Protein AF-0000000075215322 (afdb_homodimer)

Radius of gyration: 18.61 Å; Cα contacts (8 Å, |Δi|>4): 766; chains: 2; bounding box: 41×51×46 Å

Foldseek 3Di:
DFFDKDQWADPFRQVVQQAWAWKKKWFQQQPPRDIDIDIDTAKHDLDRQKIKGKDALPDSVQVRLVRPQWMWMWDQTPQFIKIFIFGKHFPANAFPPAPGGMTMMMGGTGMIGGPGDPPGTRPDDDDDDDPDDRVVVVVRRVRSNVSRNVD/DFFDKDQWADPFRQVVQQAWQWKKKWFQQQPPRDIDIDIDTAKHDLDRFKIKGKDALPDSVQVRLVRPQWMWMWDQTPQFIKIFIFGKHFPANAQPPAPGGMTMMMGGTGMIGGPGDPPGTRPDDDDDDDPDDRVVVVVRRVRSNVSRNVD

Solvent-accessible surface area (backbone atoms only — not comparable to full-atom values): 15427 Å² total; per-residue (Å²): 124,81,55,62,73,35,57,40,53,52,68,70,59,40,60,61,25,71,41,70,42,81,32,36,40,30,29,36,31,67,87,78,67,29,40,37,68,38,39,46,39,52,39,35,41,90,47,54,49,35,38,36,35,56,42,53,54,84,36,67,65,51,55,12,31,75,69,40,33,40,27,26,37,39,40,69,51,91,46,36,33,31,33,42,28,28,42,37,42,78,72,37,74,63,54,68,89,45,100,56,68,23,18,32,37,35,30,44,44,59,35,28,31,48,30,49,45,86,62,48,32,44,71,35,70,64,38,68,43,66,73,57,61,60,67,60,49,50,52,50,50,51,39,47,49,54,41,60,72,70,100,124,81,54,63,73,34,57,40,52,53,68,70,57,40,60,59,25,72,40,70,44,81,32,38,41,30,30,36,32,67,86,77,67,29,39,36,68,37,41,46,40,52,38,36,40,91,47,53,49,34,39,36,35,56,43,53,54,83,36,65,64,51,56,12,32,74,69,38,32,39,28,26,36,39,40,69,50,92,47,36,34,30,32,44,28,30,41,36,42,78,73,36,75,62,52,66,89,41,102,54,67,24,17,31,36,36,30,45,44,59,34,28,31,46,31,50,46,87,65,49,34,44,72,35,69,65,40,67,42,66,73,58,62,60,68,60,50,51,50,49,51,51,40,47,51,54,41,58,73,72,100

Secondary structure (DSSP, 8-state):
----EESS--HHHHHHTTS---EEEEEE-TTT-SEEEEEE--EEEEETTEEEEEEETTSHHHHHHHH--EEEEEEEETTEEEEEEEEEEEEESS-SSSSS-EEEEEEEEEEEEE-PPTTEEEEE--EEEESS-HHHHHHHHHHHHHHHHH-/----EESS--HHHHHHTTS---EEEEEE-TTT-SEEEEEE--EEEEETTEEEEEEETTSHHHHHHHH--EEEEEEEETTEEEEEEEEEEEEESS-SSSSS-EEEEEEEEEEEEE-PPTTEEEEE--EEEESS-HHHHHHHHHHHHHHHHH-

Nearest PDB structures (foldseek):
  2q9k-assembly1_A-2  TM=9.414E-01  e=1.235E-14  Exiguobacterium sibiricum 255-15
  7kpz-assembly1_A  TM=8.056E-01  e=1.242E-05  Streptococcus sp.
  5jab-assembly2_D  TM=7.818E-01  e=2.733E-05  Mycobacterium tuberculosis H37Rv
  5jab-assembly1_B  TM=7.156E-01  e=3.236E-05  Mycobacterium tuberculosis H37Rv
  2fhq-assembly1_B  TM=7.356E-01  e=6.730E-05  Bacteroides thetaiotaomicron VPI-5482

InterPro domains:
  IPR011576 Pyridoxamine 5'-phosphate oxidase, N-terminal [PF01243] (15-113)
  IPR012349 FMN-binding split barrel [G3DSA:2.30.110.10] (1-150)

Structure (mmCIF, N/CA/C/O backbone):
data_AF-0000000075215322-model_v1
#
loop_
_entity.id
_entity.type
_entity.pdbx_description
1 polymer "Pyridoxamine 5'-phosphate oxidase"
#
loop_
_atom_site.group_PDB
_atom_site.id
_atom_site.type_symbol
_atom_site.label_atom_id
_atom_site.label_alt_id
_atom_site.label_comp_id
_atom_site.label_asym_id
_atom_site.label_entity_id
_atom_site.label_seq_id
_atom_site.pdbx_PDB_ins_code
_atom_site.Cartn_x
_atom_site.Cartn_y
_atom_site.Cartn_z
_atom_site.occupancy
_atom_site.B_iso_or_equiv
_atom_site.auth_seq_id
_atom_site.auth_comp_id
_atom_site.auth_asym_id
_atom_site.auth_atom_id
_atom_site.pdbx_PDB_model_num
ATOM 1 N N . MET A 1 1 ? -19.812 7.16 5.891 1 42.06 1 MET A N 1
ATOM 2 C CA . MET A 1 1 ? -20.219 5.766 5.766 1 42.06 1 MET A CA 1
ATOM 3 C C . MET A 1 1 ? -19.016 4.855 5.586 1 42.06 1 MET A C 1
ATOM 5 O O . MET A 1 1 ? -18.016 5.262 4.996 1 42.06 1 MET A O 1
ATOM 9 N N . PRO A 1 2 ? -19 3.855 6.422 1 50.84 2 PRO A N 1
ATOM 10 C CA . PRO A 1 2 ? -17.812 3.008 6.223 1 50.84 2 PRO A CA 1
ATOM 11 C C . PRO A 1 2 ? -17.672 2.541 4.777 1 50.84 2 PRO A C 1
ATOM 13 O O . PRO A 1 2 ? -18.672 2.354 4.078 1 50.84 2 PRO A O 1
ATOM 16 N N . ASN A 1 3 ? -16.531 2.76 4.164 1 69.25 3 ASN A N 1
ATOM 17 C CA . ASN A 1 3 ? -16.281 2.295 2.803 1 69.25 3 ASN A CA 1
ATOM 18 C C . ASN A 1 3 ? -16.797 0.873 2.598 1 69.25 3 ASN A C 1
ATOM 20 O O . ASN A 1 3 ? -16.938 0.112 3.557 1 69.25 3 ASN A O 1
ATOM 24 N N . ALA A 1 4 ? -17.422 0.56 1.497 1 75.81 4 ALA A N 1
ATOM 25 C CA . ALA A 1 4 ? -17.984 -0.736 1.123 1 75.81 4 ALA A CA 1
ATOM 26 C C . ALA A 1 4 ? -17.062 -1.876 1.561 1 75.81 4 ALA A C 1
ATOM 28 O O . ALA A 1 4 ? -15.844 -1.773 1.448 1 75.81 4 ALA A O 1
ATOM 29 N N . VAL A 1 5 ? -17.609 -2.834 2.314 1 91.25 5 VAL A N 1
ATOM 30 C CA . VAL A 1 5 ? -16.906 -4.035 2.758 1 91.25 5 VAL A CA 1
ATOM 31 C C . VAL A 1 5 ? -17.562 -5.27 2.141 1 91.25 5 VAL A C 1
ATOM 33 O O . VAL A 1 5 ? -18.781 -5.402 2.154 1 91.25 5 VAL A O 1
ATOM 36 N N . GLU A 1 6 ? -16.75 -6.09 1.429 1 95.25 6 GLU A N 1
ATOM 37 C CA . GLU A 1 6 ? -17.219 -7.332 0.812 1 95.25 6 GLU A CA 1
ATOM 38 C C . GLU A 1 6 ? -16.375 -8.523 1.277 1 95.25 6 GLU A C 1
ATOM 40 O O . GLU A 1 6 ? -15.172 -8.391 1.515 1 95.25 6 GLU A O 1
ATOM 45 N N . PRO A 1 7 ? -16.984 -9.648 1.378 1 97 7 PRO A N 1
ATOM 46 C CA . PRO A 1 7 ? -16.234 -10.828 1.817 1 97 7 PRO A CA 1
ATOM 47 C C . PRO A 1 7 ? -15.359 -11.422 0.714 1 97 7 PRO A C 1
ATOM 49 O O . PRO A 1 7 ? -14.477 -12.234 0.99 1 97 7 PRO A O 1
ATOM 52 N N . THR A 1 8 ? -15.664 -11.086 -0.506 1 98.25 8 THR A N 1
ATOM 53 C CA . THR A 1 8 ? -14.906 -11.578 -1.655 1 98.25 8 THR A CA 1
ATOM 54 C C . THR A 1 8 ? -14.742 -10.477 -2.701 1 98.25 8 THR A C 1
ATOM 56 O O . THR A 1 8 ? -15.297 -9.391 -2.557 1 98.25 8 THR A O 1
ATOM 59 N N . LEU A 1 9 ? -13.969 -10.789 -3.723 1 98.75 9 LEU A N 1
ATOM 60 C CA . LEU A 1 9 ? -13.742 -9.82 -4.793 1 98.75 9 LEU A CA 1
ATOM 61 C C . LEU A 1 9 ? -15.039 -9.5 -5.52 1 98.75 9 LEU A C 1
ATOM 63 O O . LEU A 1 9 ? -15.766 -10.406 -5.934 1 98.75 9 LEU A O 1
ATOM 67 N N . ILE A 1 10 ? -15.336 -8.219 -5.637 1 98.06 10 ILE A N 1
ATOM 68 C CA . ILE A 1 10 ? -16.375 -7.832 -6.578 1 98.06 10 ILE A CA 1
ATOM 69 C C . ILE A 1 10 ? -15.883 -8.008 -8.008 1 98.06 10 ILE A C 1
ATOM 71 O O . ILE A 1 10 ? -14.672 -8.125 -8.242 1 98.06 10 ILE A O 1
ATOM 75 N N . GLU A 1 11 ? -16.734 -7.973 -8.953 1 98.38 11 GLU A N 1
ATOM 76 C CA . GLU A 1 11 ? -16.438 -8.367 -10.328 1 98.38 11 GLU A CA 1
ATOM 77 C C . GLU A 1 11 ? -15.336 -7.488 -10.922 1 98.38 11 GLU A C 1
ATOM 79 O O . GLU A 1 11 ? -14.398 -7.996 -11.539 1 98.38 11 GLU A O 1
ATOM 84 N N . PRO A 1 12 ? -15.359 -6.137 -10.75 1 98.5 12 PRO A N 1
ATOM 85 C CA . PRO A 1 12 ? -14.305 -5.309 -11.344 1 98.5 12 PRO A CA 1
ATOM 86 C C . PRO A 1 12 ? -12.922 -5.648 -10.805 1 98.5 12 PRO A C 1
ATOM 88 O O . PRO A 1 12 ? -11.938 -5.598 -11.547 1 98.5 12 PRO A O 1
ATOM 91 N N . LEU A 1 13 ? -12.844 -5.988 -9.531 1 98.81 13 LEU A N 1
ATOM 92 C CA . LEU A 1 13 ? -11.562 -6.359 -8.945 1 98.81 13 LEU A CA 1
ATOM 93 C C . LEU A 1 13 ? -11.102 -7.727 -9.453 1 98.81 13 LEU A C 1
ATOM 95 O O . LEU A 1 13 ? -9.914 -7.934 -9.711 1 98.81 13 LEU A O 1
ATOM 99 N N . PHE A 1 14 ? -12.086 -8.641 -9.547 1 98.81 14 PHE A N 1
ATOM 100 C CA . PHE A 1 14 ? -11.773 -9.953 -10.094 1 98.81 14 PHE A CA 1
ATOM 101 C C . PHE A 1 14 ? -11.195 -9.836 -11.5 1 98.81 14 PHE A C 1
ATOM 103 O O . PHE A 1 14 ? -10.164 -10.438 -11.805 1 98.81 14 PHE A O 1
ATOM 110 N N . GLN A 1 15 ? -11.797 -9.039 -12.297 1 98.69 15 GLN A N 1
ATOM 111 C CA . GLN A 1 15 ? -11.344 -8.852 -13.672 1 98.69 15 GLN A CA 1
ATOM 112 C C . GLN A 1 15 ? -9.969 -8.18 -13.719 1 98.69 15 GLN A C 1
ATOM 114 O O . GLN A 1 15 ? -9.133 -8.516 -14.555 1 98.69 15 GLN A O 1
ATOM 119 N N . ALA A 1 16 ? -9.719 -7.207 -12.812 1 98.56 16 ALA A N 1
ATOM 120 C CA . ALA A 1 16 ? -8.445 -6.496 -12.758 1 98.56 16 ALA A CA 1
ATOM 121 C C . ALA A 1 16 ? -7.301 -7.453 -12.445 1 98.56 16 ALA A C 1
ATOM 123 O O . ALA A 1 16 ? -6.164 -7.234 -12.875 1 98.56 16 ALA A O 1
ATOM 124 N N . LEU A 1 17 ? -7.59 -8.539 -11.727 1 98.69 17 LEU A N 1
ATOM 125 C CA . LEU A 1 17 ? -6.562 -9.461 -11.25 1 98.69 17 LEU A CA 1
ATOM 126 C C . LEU A 1 17 ? -6.406 -10.641 -12.211 1 98.69 17 LEU A C 1
ATOM 128 O O . LEU A 1 17 ? -5.762 -11.641 -11.875 1 98.69 17 LEU A O 1
ATOM 132 N N . GLN A 1 18 ? -7.02 -10.531 -13.438 1 98.31 18 GLN A N 1
ATOM 133 C CA . GLN A 1 18 ? -6.871 -11.594 -14.43 1 98.31 18 GLN A CA 1
ATOM 134 C C . GLN A 1 18 ? -5.637 -11.367 -15.297 1 98.31 18 GLN A C 1
ATOM 136 O O . GLN A 1 18 ? -5.348 -12.164 -16.188 1 98.31 18 GLN A O 1
ATOM 141 N N . LYS A 1 19 ? -4.852 -10.328 -15.07 1 95.94 19 LYS A N 1
ATOM 142 C CA . LYS A 1 19 ? -3.578 -9.992 -15.703 1 95.94 19 LYS A CA 1
ATOM 143 C C . LYS A 1 19 ? -2.576 -9.469 -14.68 1 95.94 19 LYS A C 1
ATOM 145 O O . LYS A 1 19 ? -2.955 -9.102 -13.562 1 95.94 19 LYS A O 1
ATOM 150 N N . GLU A 1 20 ? -1.313 -9.578 -15.055 1 95.69 20 GLU A N 1
ATOM 151 C CA . GLU A 1 20 ? -0.329 -8.977 -14.164 1 95.69 20 GLU A CA 1
ATOM 152 C C . GLU A 1 20 ? -0.657 -7.508 -13.891 1 95.69 20 GLU A C 1
ATOM 154 O O . GLU A 1 20 ? -1.197 -6.816 -14.758 1 95.69 20 GLU A O 1
ATOM 159 N N . ARG A 1 21 ? -0.352 -7.098 -12.688 1 96.06 21 ARG A N 1
ATOM 160 C CA . ARG A 1 21 ? -0.668 -5.723 -12.32 1 96.06 21 ARG A CA 1
ATOM 161 C C . ARG A 1 21 ? 0.135 -5.277 -11.102 1 96.06 21 ARG A C 1
ATOM 163 O O . ARG A 1 21 ? 0.519 -6.105 -10.273 1 96.06 21 ARG A O 1
ATOM 170 N N . TYR A 1 22 ? 0.342 -3.98 -11.062 1 98.56 22 TYR A N 1
ATOM 171 C CA . TYR A 1 22 ? 0.999 -3.369 -9.914 1 98.56 22 TYR A CA 1
ATOM 172 C C . TYR A 1 22 ? 0.114 -3.447 -8.68 1 98.56 22 TYR A C 1
ATOM 174 O O . TYR A 1 22 ? -1.008 -2.934 -8.672 1 98.56 22 TYR A O 1
ATOM 182 N N . VAL A 1 23 ? 0.56 -4.125 -7.574 1 98.88 23 VAL A N 1
ATOM 183 C CA . VAL A 1 23 ? -0.121 -4.148 -6.285 1 98.88 23 VAL A CA 1
ATOM 184 C C . VAL A 1 23 ? 0.899 -3.99 -5.16 1 98.88 23 VAL A C 1
ATOM 186 O O . VAL A 1 23 ? 2.102 -4.156 -5.375 1 98.88 23 VAL A O 1
ATOM 189 N N . ILE A 1 24 ? 0.442 -3.596 -3.992 1 98.94 24 ILE A N 1
ATOM 190 C CA . ILE A 1 24 ? 1.263 -3.547 -2.787 1 98.94 24 ILE A CA 1
ATOM 191 C C . ILE A 1 24 ? 0.847 -4.668 -1.835 1 98.94 24 ILE A C 1
ATOM 193 O O . ILE A 1 24 ? -0.339 -4.828 -1.536 1 98.94 24 ILE A O 1
ATOM 197 N N . VAL A 1 25 ? 1.774 -5.434 -1.4 1 98.88 25 VAL A N 1
ATOM 198 C CA . VAL A 1 25 ? 1.545 -6.473 -0.401 1 98.88 25 VAL A CA 1
ATOM 199 C C . VAL A 1 25 ? 2.037 -5.992 0.963 1 98.88 25 VAL A C 1
ATOM 201 O O . VAL A 1 25 ? 3.166 -5.512 1.09 1 98.88 25 VAL A O 1
ATOM 204 N N . CYS A 1 26 ? 1.189 -6.105 1.939 1 98.88 26 CYS A N 1
ATOM 205 C CA . CYS A 1 26 ? 1.507 -5.73 3.312 1 98.88 26 CYS A CA 1
ATOM 206 C C . CYS A 1 26 ? 1.488 -6.949 4.23 1 98.88 26 CYS A C 1
ATOM 208 O O . CYS A 1 26 ? 0.477 -7.645 4.32 1 98.88 26 CYS A O 1
ATOM 210 N N . THR A 1 27 ? 2.557 -7.246 4.926 1 98.88 27 THR A N 1
ATOM 211 C CA . THR A 1 27 ? 2.701 -8.344 5.875 1 98.88 27 THR A CA 1
ATOM 212 C C . THR A 1 27 ? 3.201 -7.832 7.223 1 98.88 27 THR A C 1
ATOM 214 O O . THR A 1 27 ? 3.41 -6.629 7.395 1 98.88 27 THR A O 1
ATOM 217 N N . ILE A 1 28 ? 3.262 -8.742 8.18 1 98.75 28 ILE A N 1
ATOM 218 C CA . ILE A 1 28 ? 3.92 -8.477 9.453 1 98.75 28 ILE A CA 1
ATOM 219 C C . ILE A 1 28 ? 5.355 -9 9.406 1 98.75 28 ILE A C 1
ATOM 221 O O . ILE A 1 28 ? 5.578 -10.195 9.195 1 98.75 28 ILE A O 1
ATOM 225 N N . ASP A 1 29 ? 6.277 -8.094 9.578 1 98.62 29 ASP A N 1
ATOM 226 C CA . ASP A 1 29 ? 7.68 -8.492 9.531 1 98.62 29 ASP A CA 1
ATOM 227 C C . ASP A 1 29 ? 7.992 -9.531 10.602 1 98.62 29 ASP A C 1
ATOM 229 O O . ASP A 1 29 ? 7.711 -9.32 11.781 1 98.62 29 ASP A O 1
ATOM 233 N N . HIS A 1 30 ? 8.625 -10.562 10.273 1 98.38 30 HIS A N 1
ATOM 234 C CA . HIS A 1 30 ? 8.805 -11.695 11.172 1 98.38 30 HIS A CA 1
ATOM 235 C C . HIS A 1 30 ? 9.836 -11.383 12.25 1 98.38 30 HIS A C 1
ATOM 237 O O . HIS A 1 30 ? 9.82 -11.992 13.328 1 98.38 30 HIS A O 1
ATOM 243 N N . GLU A 1 31 ? 10.711 -10.445 12 1 98 31 GLU A N 1
ATOM 244 C CA . GLU A 1 31 ? 11.742 -10.109 12.977 1 98 31 GLU A CA 1
ATOM 245 C C . GLU A 1 31 ? 11.273 -8.992 13.906 1 98 31 GLU A C 1
ATOM 247 O O . GLU A 1 31 ? 11.492 -9.055 15.117 1 98 31 GLU A O 1
ATOM 252 N N . THR A 1 32 ? 10.594 -7.977 13.328 1 97.31 32 THR A N 1
ATOM 253 C CA . THR A 1 32 ? 10.352 -6.754 14.086 1 97.31 32 THR A CA 1
ATOM 254 C C . THR A 1 32 ? 8.898 -6.668 14.531 1 97.31 32 THR A C 1
ATOM 256 O O . THR A 1 32 ? 8.562 -5.906 15.438 1 97.31 32 THR A O 1
ATOM 259 N N . GLY A 1 33 ? 8.023 -7.383 13.852 1 97.81 33 GLY A N 1
ATOM 260 C CA . GLY A 1 33 ? 6.602 -7.258 14.133 1 97.81 33 GLY A CA 1
ATOM 261 C C . GLY A 1 33 ? 5.984 -6.016 13.516 1 97.81 33 GLY A C 1
ATOM 262 O O . GLY A 1 33 ? 4.801 -5.734 13.734 1 97.81 33 GLY A O 1
ATOM 263 N N . ALA A 1 34 ? 6.777 -5.285 12.766 1 98.38 34 ALA A N 1
ATOM 264 C CA . ALA A 1 34 ? 6.316 -4.055 12.125 1 98.38 34 ALA A CA 1
ATOM 265 C C . ALA A 1 34 ? 5.66 -4.352 10.773 1 98.38 34 ALA A C 1
ATOM 267 O O . ALA A 1 34 ? 5.836 -5.438 10.219 1 98.38 34 ALA A O 1
ATOM 268 N N . PRO A 1 35 ? 4.828 -3.408 10.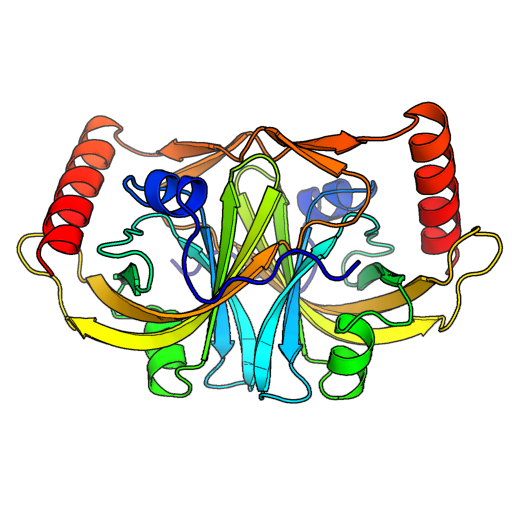289 1 98.75 35 PRO A N 1
ATOM 269 C CA . PRO A 1 35 ? 4.309 -3.592 8.938 1 98.75 35 PRO A CA 1
ATOM 270 C C . PRO A 1 35 ? 5.418 -3.635 7.883 1 98.75 35 PRO A C 1
ATOM 272 O O . PRO A 1 35 ? 6.383 -2.871 7.965 1 98.75 35 PRO A O 1
ATOM 275 N N . ASN A 1 36 ? 5.336 -4.535 6.938 1 98.69 36 ASN A N 1
ATOM 276 C CA . ASN A 1 36 ? 6.223 -4.664 5.789 1 98.69 36 ASN A CA 1
ATOM 277 C C . ASN A 1 36 ? 5.461 -4.543 4.473 1 98.69 36 ASN A C 1
ATOM 279 O O . ASN A 1 36 ? 4.438 -5.203 4.281 1 98.69 36 ASN A O 1
ATOM 283 N N . ALA A 1 37 ? 5.875 -3.629 3.611 1 98.69 37 ALA A N 1
ATOM 284 C CA . ALA A 1 37 ? 5.195 -3.41 2.338 1 98.69 37 ALA A CA 1
ATOM 285 C C . ALA A 1 37 ? 6.141 -3.646 1.163 1 98.69 37 ALA A C 1
ATOM 287 O O . ALA A 1 37 ? 7.316 -3.279 1.221 1 98.69 37 ALA A O 1
ATOM 288 N N . SER A 1 38 ? 5.664 -4.23 0.11 1 98.44 38 SER A N 1
ATOM 289 C CA . SER A 1 38 ? 6.418 -4.492 -1.111 1 98.44 38 SER A CA 1
ATOM 290 C C . SER A 1 38 ? 5.523 -4.398 -2.344 1 98.44 38 SER A C 1
ATOM 292 O O . SER A 1 38 ? 4.371 -4.836 -2.316 1 98.44 38 SER A O 1
ATOM 294 N N . ALA A 1 39 ? 6.07 -3.846 -3.369 1 98.75 39 ALA A N 1
ATOM 295 C CA . ALA A 1 39 ? 5.359 -3.846 -4.645 1 98.75 39 ALA A CA 1
ATOM 296 C C . ALA A 1 39 ? 5.633 -5.125 -5.426 1 98.75 39 ALA A C 1
ATOM 298 O O . ALA A 1 39 ? 6.777 -5.59 -5.492 1 98.75 39 ALA A 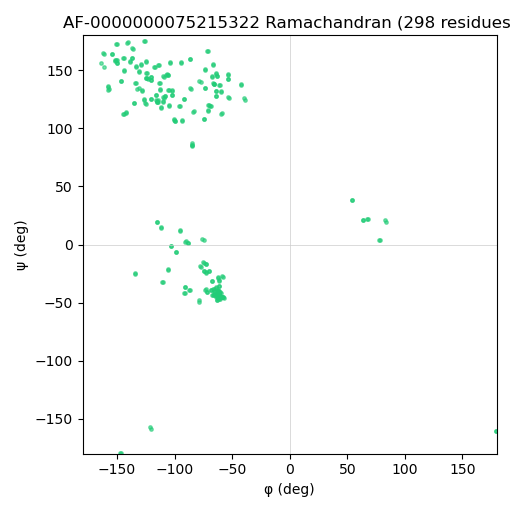O 1
ATOM 299 N N . ILE A 1 40 ? 4.582 -5.73 -5.98 1 98.69 40 ILE A N 1
ATOM 300 C CA . ILE A 1 40 ? 4.723 -6.91 -6.828 1 98.69 40 ILE A CA 1
ATOM 301 C C . ILE A 1 40 ? 3.816 -6.777 -8.047 1 98.69 40 ILE A C 1
ATOM 303 O O . ILE A 1 40 ? 2.947 -5.906 -8.094 1 98.69 40 ILE A O 1
ATOM 307 N N . SER A 1 41 ? 4.023 -7.684 -9.031 1 98.38 41 SER A N 1
ATOM 308 C CA . SER A 1 41 ? 3.246 -7.527 -10.258 1 98.38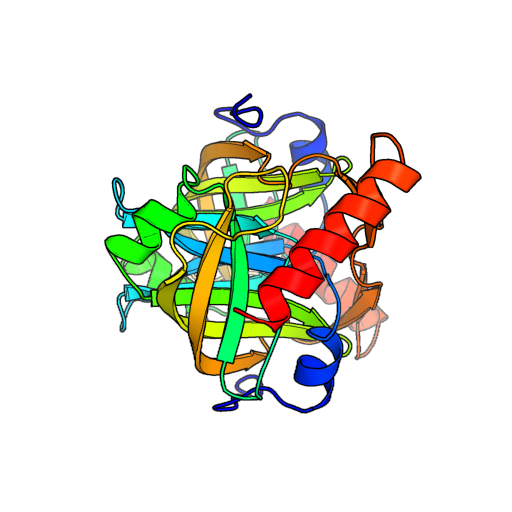 41 SER A CA 1
ATOM 309 C C . SER A 1 41 ? 2.668 -8.859 -10.719 1 98.38 41 SER A C 1
ATOM 311 O O . SER A 1 41 ? 1.761 -8.891 -11.555 1 98.38 41 SER A O 1
ATOM 313 N N . TRP A 1 42 ? 3.33 -10.016 -10.312 1 98.62 42 TRP A N 1
ATOM 314 C CA . TRP A 1 42 ? 2.818 -11.32 -10.727 1 98.62 42 TRP A CA 1
ATOM 315 C C . TRP A 1 42 ? 1.726 -11.797 -9.773 1 98.62 42 TRP A C 1
ATOM 317 O O . TRP A 1 42 ? 1.988 -12.586 -8.867 1 98.62 42 TRP A O 1
ATOM 327 N N . VAL A 1 43 ? 0.514 -11.359 -10.039 1 98.81 43 VAL A N 1
ATOM 328 C CA . VAL A 1 43 ? -0.657 -11.633 -9.211 1 98.81 43 VAL A CA 1
ATOM 329 C C . VAL A 1 43 ? -1.806 -12.125 -10.086 1 98.81 43 VAL A C 1
ATOM 331 O O . VAL A 1 43 ? -1.886 -11.781 -11.266 1 98.81 43 VAL A O 1
ATOM 334 N N . TYR A 1 44 ? -2.639 -12.984 -9.477 1 98.62 44 TYR A N 1
ATOM 335 C CA . TYR A 1 44 ? -3.725 -13.633 -10.211 1 98.62 44 TYR A CA 1
ATOM 336 C C . TYR A 1 44 ? -4.82 -14.094 -9.258 1 98.62 44 TYR A C 1
ATOM 338 O O . TYR A 1 44 ? -4.535 -14.633 -8.18 1 98.62 44 TYR A O 1
ATOM 346 N N . ALA A 1 45 ? -6.098 -13.781 -9.633 1 98.81 45 ALA A N 1
ATOM 347 C CA . ALA A 1 45 ? -7.211 -14.328 -8.867 1 98.81 45 ALA A CA 1
ATOM 348 C C . ALA A 1 45 ? -7.828 -15.531 -9.578 1 98.81 45 ALA A C 1
ATOM 350 O O . ALA A 1 45 ? -8.539 -15.375 -10.578 1 98.81 45 ALA A O 1
ATOM 351 N N . PRO A 1 46 ? -7.605 -16.75 -9.055 1 98.62 46 PRO A N 1
ATOM 352 C CA . PRO A 1 46 ? -8.219 -17.922 -9.664 1 98.62 46 PRO A CA 1
ATOM 353 C C . PRO A 1 46 ? -9.719 -18.016 -9.398 1 98.62 46 PRO A C 1
ATOM 355 O O . PRO A 1 46 ? -10.43 -18.734 -10.109 1 98.62 46 PRO A O 1
ATOM 358 N N . ALA A 1 47 ? -10.195 -17.422 -8.352 1 98.56 47 ALA A N 1
ATOM 359 C CA . ALA A 1 47 ? -11.578 -17.328 -7.906 1 98.56 47 ALA A CA 1
ATOM 360 C C . ALA A 1 47 ? -11.828 -16.031 -7.145 1 98.56 47 ALA A C 1
ATOM 362 O O . ALA A 1 47 ? -10.891 -15.266 -6.883 1 98.56 47 ALA A O 1
ATOM 363 N N . HIS A 1 48 ? -13.055 -15.75 -6.812 1 98.69 48 HIS A N 1
ATOM 364 C CA . HIS A 1 48 ? -13.398 -14.484 -6.176 1 98.69 48 HIS A CA 1
ATOM 365 C C . HIS A 1 48 ? -12.922 -14.445 -4.727 1 98.69 48 HIS A C 1
ATOM 367 O O . HIS A 1 48 ? -12.859 -13.375 -4.117 1 98.69 48 HIS A O 1
ATOM 373 N N . ASP A 1 49 ? -12.609 -15.625 -4.156 1 98.75 49 ASP A N 1
ATOM 3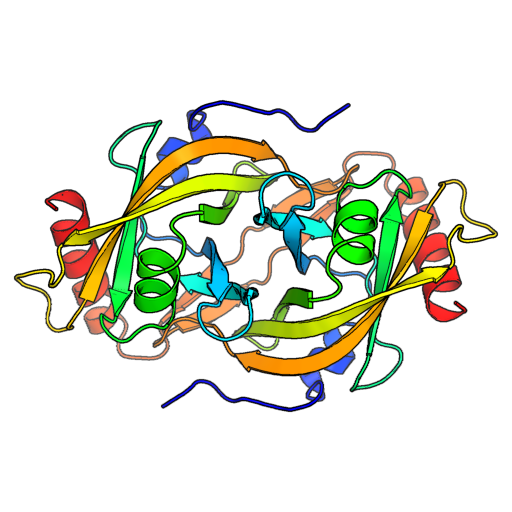74 C CA . ASP A 1 49 ? -12.281 -15.656 -2.734 1 98.75 49 ASP A CA 1
ATOM 375 C C . ASP A 1 49 ? -10.805 -15.992 -2.52 1 98.75 49 ASP A C 1
ATOM 377 O O . ASP A 1 49 ? -10.398 -16.312 -1.403 1 98.75 49 ASP A O 1
ATOM 381 N N . LYS A 1 50 ? -9.969 -15.906 -3.598 1 98.75 50 LYS A N 1
ATOM 382 C CA . LYS A 1 50 ? -8.547 -16.234 -3.5 1 98.75 50 LYS A CA 1
ATOM 383 C C . LYS A 1 50 ? -7.715 -15.32 -4.391 1 98.75 50 LYS A C 1
ATOM 385 O O . LYS A 1 50 ? -8.164 -14.898 -5.457 1 98.75 50 LYS A O 1
ATOM 390 N N . VAL A 1 51 ? -6.551 -15.102 -3.99 1 98.88 51 VAL A N 1
ATOM 391 C CA . VAL A 1 51 ? -5.531 -14.445 -4.805 1 98.88 51 VAL A CA 1
ATOM 392 C C . VAL A 1 51 ? -4.23 -15.242 -4.746 1 98.88 51 VAL A C 1
ATOM 394 O O . VAL A 1 51 ? -3.826 -15.703 -3.678 1 98.88 51 VAL A O 1
ATOM 397 N N . TYR A 1 52 ? -3.621 -15.461 -5.859 1 98.88 52 TYR A N 1
ATOM 398 C CA . TYR A 1 52 ? -2.275 -16.016 -5.98 1 98.88 52 TYR A CA 1
ATOM 399 C C . TYR A 1 52 ? -1.279 -14.93 -6.391 1 98.88 52 TYR A C 1
ATOM 401 O O . TYR A 1 52 ? -1.617 -14.023 -7.156 1 98.88 52 TYR A O 1
ATOM 409 N N . PHE A 1 53 ? -0.087 -15.062 -5.902 1 98.88 53 PHE A N 1
ATOM 410 C CA . PHE A 1 53 ? 0.978 -14.242 -6.477 1 98.88 53 PHE A CA 1
ATOM 411 C C . PHE A 1 53 ? 2.326 -14.945 -6.336 1 98.88 53 PHE A C 1
ATOM 413 O O . PHE A 1 53 ? 2.484 -15.844 -5.508 1 98.88 53 PHE A O 1
ATOM 420 N N . ALA A 1 54 ? 3.27 -14.562 -7.141 1 98.69 54 ALA A N 1
ATOM 421 C CA . ALA A 1 54 ? 4.598 -15.164 -7.156 1 98.69 54 ALA A CA 1
ATOM 422 C C . ALA A 1 54 ? 5.656 -14.172 -6.688 1 98.69 54 ALA A C 1
ATOM 424 O O . ALA A 1 54 ? 5.602 -12.992 -7.023 1 98.69 54 ALA A O 1
ATOM 425 N N . VAL A 1 55 ? 6.59 -14.664 -5.898 1 98.5 55 VAL A N 1
ATOM 426 C CA . VAL A 1 55 ? 7.719 -13.875 -5.418 1 98.5 55 VAL A CA 1
ATOM 427 C C . VAL A 1 55 ? 8.961 -14.758 -5.328 1 98.5 55 VAL A C 1
ATOM 429 O O . VAL A 1 55 ? 8.859 -15.992 -5.328 1 98.5 55 VAL A O 1
ATOM 432 N N . ASP A 1 56 ? 10.086 -14.086 -5.305 1 97.81 56 ASP A N 1
ATOM 433 C CA . ASP A 1 56 ? 11.32 -14.836 -5.066 1 97.81 56 ASP A CA 1
ATOM 434 C C . ASP A 1 56 ? 11.219 -15.664 -3.789 1 97.81 56 ASP A C 1
ATOM 436 O O . ASP A 1 56 ? 10.695 -15.195 -2.775 1 97.81 56 ASP A O 1
ATOM 440 N N . GLN A 1 57 ? 11.766 -16.844 -3.789 1 97.25 57 GLN A N 1
ATOM 441 C CA . GLN A 1 57 ? 11.719 -17.75 -2.645 1 97.25 57 GLN A CA 1
ATOM 442 C C . GLN A 1 57 ? 12.406 -17.125 -1.429 1 97.25 57 GLN A C 1
ATOM 444 O O . GLN A 1 57 ? 12.047 -17.438 -0.289 1 97.25 57 GLN A O 1
ATOM 449 N N . ARG A 1 58 ? 13.375 -16.312 -1.667 1 95.75 58 ARG A N 1
ATOM 450 C CA . ARG A 1 58 ? 14.18 -15.727 -0.592 1 95.75 58 ARG A CA 1
ATOM 451 C C . ARG A 1 58 ? 13.594 -14.398 -0.127 1 95.75 58 ARG A C 1
ATOM 453 O O . ARG A 1 58 ? 14.172 -13.719 0.72 1 95.75 58 ARG A O 1
ATOM 460 N N . SER A 1 59 ? 12.461 -14.039 -0.719 1 96.88 59 SER A N 1
ATOM 461 C CA . SER A 1 59 ? 11.875 -12.758 -0.365 1 96.88 59 SER A CA 1
ATOM 462 C C . SER A 1 59 ? 11.453 -12.727 1.101 1 96.88 59 SER A C 1
ATOM 464 O O . SER A 1 59 ? 11.102 -13.758 1.672 1 96.88 59 SER A O 1
ATOM 466 N N . ARG A 1 60 ? 11.547 -11.609 1.692 1 97.19 60 ARG A N 1
ATOM 467 C CA . ARG A 1 60 ? 11.078 -11.414 3.061 1 97.19 60 ARG A CA 1
ATOM 468 C C . ARG A 1 60 ? 9.594 -11.758 3.186 1 97.19 60 ARG A C 1
ATOM 470 O O . ARG A 1 60 ? 9.141 -12.172 4.25 1 97.19 60 ARG A O 1
ATOM 477 N N . ILE A 1 61 ? 8.836 -11.617 2.117 1 98.56 61 ILE A N 1
ATOM 478 C CA . ILE A 1 61 ? 7.41 -11.93 2.105 1 98.56 61 ILE A CA 1
ATOM 479 C C . ILE A 1 61 ? 7.195 -13.391 2.5 1 98.56 61 ILE A C 1
ATOM 481 O O . ILE A 1 61 ? 6.324 -13.695 3.318 1 98.56 61 ILE A O 1
ATOM 485 N N . VAL A 1 62 ? 7.98 -14.258 1.94 1 98.69 62 VAL A N 1
ATOM 486 C CA . VAL A 1 62 ? 7.844 -15.68 2.217 1 98.69 62 VAL A CA 1
ATOM 487 C C . VAL A 1 62 ? 8.094 -15.945 3.701 1 98.69 62 VAL A C 1
ATOM 489 O O . VAL A 1 62 ? 7.301 -16.625 4.359 1 98.69 62 VAL A O 1
ATOM 492 N N . ALA A 1 63 ? 9.156 -15.359 4.25 1 98.56 63 ALA A N 1
ATOM 493 C CA . ALA A 1 63 ? 9.477 -15.531 5.664 1 98.56 63 ALA A CA 1
ATOM 494 C C . ALA A 1 63 ? 8.375 -14.953 6.551 1 98.56 63 ALA A C 1
ATOM 496 O O . ALA A 1 63 ? 8.008 -15.555 7.562 1 98.56 63 ALA A O 1
ATOM 497 N N . ASN A 1 64 ? 7.875 -13.797 6.176 1 98.81 64 ASN A N 1
ATOM 498 C CA . ASN A 1 64 ? 6.816 -13.156 6.953 1 98.81 64 ASN A CA 1
ATOM 499 C C . ASN A 1 64 ? 5.551 -14.008 6.984 1 98.81 64 ASN A C 1
ATOM 501 O O . ASN A 1 64 ? 4.957 -14.211 8.047 1 98.81 64 ASN A O 1
ATOM 505 N N . VAL A 1 65 ? 5.152 -14.523 5.84 1 98.62 65 VAL A N 1
ATOM 506 C CA . VAL A 1 65 ? 3.93 -15.312 5.703 1 98.62 65 VAL A CA 1
ATOM 507 C C . VAL A 1 65 ? 4.047 -16.594 6.523 1 98.62 65 VAL A C 1
ATOM 509 O O . VAL A 1 65 ? 3.07 -17.047 7.133 1 98.62 65 VAL A O 1
ATOM 512 N N . GLN A 1 66 ? 5.191 -17.156 6.551 1 98.5 66 GLN A N 1
ATOM 513 C CA . GLN A 1 66 ? 5.418 -18.375 7.316 1 98.5 66 GLN A CA 1
ATOM 514 C C . GLN A 1 66 ? 5.301 -18.109 8.812 1 98.5 66 GLN A C 1
ATOM 516 O O . GLN A 1 66 ? 4.844 -18.969 9.57 1 98.5 66 GLN A O 1
ATOM 521 N N . ALA A 1 67 ? 5.648 -16.938 9.242 1 98.62 67 ALA A N 1
ATOM 522 C CA . ALA A 1 67 ? 5.613 -16.578 10.664 1 98.62 67 ALA A CA 1
ATOM 523 C C . ALA A 1 67 ? 4.23 -16.078 11.07 1 98.62 67 ALA A C 1
ATOM 525 O O . ALA A 1 67 ? 3.791 -16.312 12.195 1 98.62 67 ALA A O 1
ATOM 526 N N . ASN A 1 68 ? 3.564 -15.328 10.25 1 98.62 68 ASN A N 1
ATOM 527 C CA . ASN A 1 68 ? 2.244 -14.742 10.453 1 98.62 68 ASN A CA 1
ATOM 528 C C . ASN A 1 68 ? 1.446 -14.695 9.148 1 98.62 68 ASN A C 1
ATOM 530 O O . ASN A 1 68 ? 1.75 -13.898 8.258 1 98.62 68 ASN A O 1
ATOM 534 N N . PRO A 1 69 ? 0.412 -15.438 9.031 1 98.81 69 PRO A N 1
ATOM 535 C CA . PRO A 1 69 ? -0.29 -15.586 7.754 1 98.81 69 PRO A CA 1
ATOM 536 C C . PRO A 1 69 ? -1.127 -14.359 7.395 1 98.81 69 PRO A C 1
ATOM 538 O O . PRO A 1 69 ? -1.625 -14.258 6.273 1 98.81 69 PRO A O 1
ATOM 541 N N . ALA A 1 70 ? -1.376 -13.492 8.367 1 98.81 70 ALA A N 1
ATOM 542 C CA . ALA A 1 70 ? -2.217 -12.328 8.102 1 98.81 70 ALA A CA 1
ATOM 543 C C . ALA A 1 70 ? -1.567 -11.398 7.074 1 98.81 70 ALA A C 1
ATOM 545 O O . ALA A 1 70 ? -0.376 -11.102 7.172 1 98.81 70 ALA A O 1
ATOM 546 N N . MET A 1 71 ? -2.289 -10.945 6.039 1 98.31 71 MET A N 1
ATOM 547 C CA . MET A 1 71 ? -1.738 -10.023 5.059 1 98.31 71 MET A CA 1
ATOM 548 C C . MET A 1 71 ? -2.844 -9.195 4.41 1 98.31 71 MET A C 1
ATOM 550 O O . MET A 1 71 ? -4.027 -9.484 4.586 1 98.31 71 MET A O 1
ATOM 554 N N . SER A 1 72 ? -2.49 -8.164 3.783 1 98.81 72 SER A N 1
ATOM 555 C CA . SER A 1 72 ? -3.361 -7.328 2.969 1 98.81 72 SER A CA 1
ATOM 556 C C . SER A 1 72 ? -2.713 -6.992 1.63 1 98.81 72 SER A C 1
ATOM 558 O O . SER A 1 72 ? -1.5 -6.781 1.557 1 98.81 72 SER A O 1
ATOM 560 N N . ILE A 1 73 ? -3.463 -7.027 0.617 1 98.94 73 ILE A N 1
ATOM 561 C CA . ILE A 1 73 ? -3.047 -6.59 -0.711 1 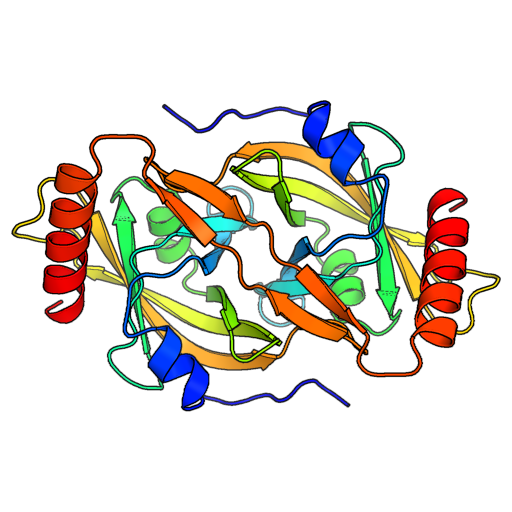98.94 73 ILE A CA 1
ATOM 562 C C . ILE A 1 73 ? -3.775 -5.301 -1.081 1 98.94 73 ILE A C 1
ATOM 564 O O . ILE A 1 73 ? -5.008 -5.238 -1.033 1 98.94 73 ILE A O 1
ATOM 568 N N . VAL A 1 74 ? -3.068 -4.266 -1.384 1 98.94 74 VAL A N 1
ATOM 569 C CA . VAL A 1 74 ? -3.662 -3.014 -1.844 1 98.94 74 VAL A CA 1
ATOM 570 C C . VAL A 1 74 ? -3.738 -3.008 -3.369 1 98.94 74 VAL A C 1
ATOM 572 O O . VAL A 1 74 ? -2.727 -3.197 -4.047 1 98.94 74 VAL A O 1
ATOM 575 N N . LEU A 1 75 ? -4.883 -2.791 -3.861 1 98.88 75 LEU A N 1
ATOM 576 C CA . LEU A 1 75 ? -5.176 -2.809 -5.293 1 98.88 75 LEU A CA 1
ATOM 577 C C . LEU A 1 75 ? -5.832 -1.502 -5.727 1 98.88 75 LEU A C 1
ATOM 579 O O . LEU A 1 75 ? -6.859 -1.105 -5.176 1 98.88 75 LEU A O 1
ATOM 583 N N . ILE A 1 76 ? -5.223 -0.807 -6.672 1 98.81 76 ILE A N 1
ATOM 584 C CA . ILE A 1 76 ? -5.805 0.381 -7.289 1 98.81 76 ILE A CA 1
ATOM 585 C C . ILE A 1 76 ? -6.562 -0.011 -8.555 1 98.81 76 ILE A C 1
ATOM 587 O O . ILE A 1 76 ? -5.953 -0.382 -9.562 1 98.81 76 ILE A O 1
ATOM 591 N N . ALA A 1 77 ? -7.828 0.011 -8.523 1 98.19 77 ALA A N 1
ATOM 592 C CA . ALA A 1 77 ? -8.719 -0.392 -9.609 1 98.19 77 ALA A CA 1
ATOM 593 C C . ALA A 1 77 ? -10.125 0.173 -9.398 1 98.19 77 ALA A C 1
ATOM 595 O O . ALA A 1 77 ? -10.438 0.691 -8.32 1 98.19 77 ALA A O 1
ATOM 596 N N . ASN A 1 78 ? -10.922 0.135 -10.461 1 97.88 78 ASN A N 1
ATOM 597 C CA . ASN A 1 78 ? -12.32 0.536 -10.352 1 97.88 78 ASN A CA 1
ATOM 598 C C . ASN A 1 78 ? -12.461 1.931 -9.75 1 97.88 78 ASN A C 1
ATOM 600 O O . ASN A 1 78 ? -13.273 2.146 -8.852 1 97.88 78 ASN A O 1
ATOM 604 N N . GLU A 1 79 ? -11.562 2.857 -10.109 1 98.06 79 GLU A N 1
ATOM 605 C CA . GLU A 1 79 ? -11.523 4.273 -9.75 1 98.06 79 GLU A CA 1
ATOM 606 C C . GLU A 1 79 ? -11.328 4.453 -8.25 1 98.06 79 GLU A C 1
ATOM 608 O O . GLU A 1 79 ? -11.758 5.457 -7.68 1 98.06 79 GLU A O 1
ATOM 613 N N . SER A 1 80 ? -10.812 3.424 -7.613 1 98.38 80 SER A N 1
ATOM 614 C CA . SER A 1 80 ? -10.641 3.486 -6.164 1 98.38 80 SER A CA 1
ATOM 615 C C . SER A 1 80 ? -9.414 2.707 -5.715 1 98.38 80 SER A C 1
ATOM 617 O O . SER A 1 80 ? -8.594 2.305 -6.543 1 98.38 80 SER A O 1
ATOM 619 N N . THR A 1 81 ? -9.164 2.67 -4.438 1 98.81 81 THR A N 1
ATOM 620 C CA . THR A 1 81 ? -8.141 1.862 -3.781 1 98.81 81 THR A CA 1
ATOM 621 C C . THR A 1 81 ? -8.781 0.846 -2.838 1 98.81 81 THR A C 1
ATOM 623 O O . THR A 1 81 ? -9.594 1.209 -1.984 1 98.81 81 THR A O 1
ATOM 626 N N . TYR A 1 82 ? -8.406 -0.384 -2.986 1 98.81 82 TYR A N 1
ATOM 627 C CA . TYR A 1 82 ? -8.992 -1.442 -2.17 1 98.81 82 TYR A CA 1
ATOM 628 C C . TYR A 1 82 ? -7.918 -2.16 -1.36 1 98.81 82 TYR A C 1
ATOM 630 O O . TYR A 1 82 ? -6.781 -2.307 -1.818 1 98.81 82 TYR A O 1
ATOM 638 N N . SER A 1 83 ? -8.281 -2.537 -0.183 1 98.81 83 SER A N 1
ATOM 639 C CA . SER A 1 83 ? -7.496 -3.484 0.604 1 98.81 83 SER A CA 1
ATOM 640 C C . SER A 1 83 ? -8.148 -4.863 0.624 1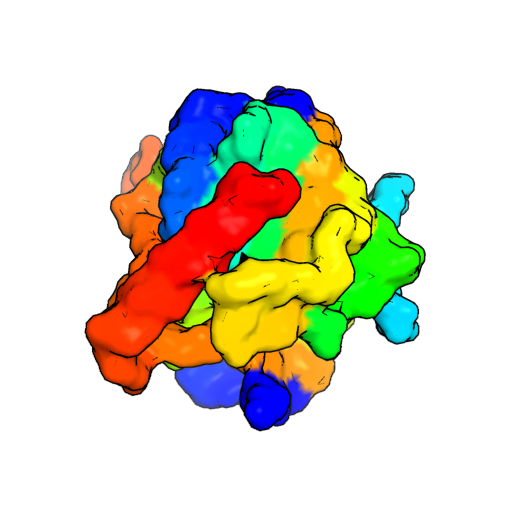 98.81 83 SER A C 1
ATOM 642 O O . SER A 1 83 ? -9.305 -5 1.035 1 98.81 83 SER A O 1
ATOM 644 N N . ILE A 1 84 ? -7.465 -5.84 0.134 1 98.88 84 ILE A N 1
ATOM 645 C CA . ILE A 1 84 ? -7.875 -7.238 0.177 1 98.88 84 ILE A CA 1
ATOM 646 C C . ILE A 1 84 ? -7.16 -7.953 1.319 1 98.88 84 ILE A C 1
ATOM 648 O O . ILE A 1 84 ? -5.969 -8.266 1.217 1 98.88 84 ILE A O 1
ATOM 652 N N . SER A 1 85 ? -7.867 -8.242 2.385 1 98.75 85 SER A N 1
ATOM 653 C CA . SER A 1 85 ? -7.262 -8.836 3.574 1 98.75 85 SER A CA 1
ATOM 654 C C . SER A 1 85 ? -7.617 -10.312 3.705 1 98.75 85 SER A C 1
ATOM 656 O O . SER A 1 85 ? -8.719 -10.719 3.336 1 98.75 85 SER A O 1
ATOM 658 N N . GLY A 1 86 ? -6.676 -11.023 4.215 1 98.75 86 GLY A N 1
ATOM 659 C CA . GLY A 1 86 ? -6.922 -12.445 4.43 1 98.75 86 GLY A CA 1
ATOM 660 C C . GLY A 1 86 ? -5.73 -13.172 5.02 1 98.75 86 GLY A C 1
ATOM 661 O O . GLY A 1 86 ? -4.902 -12.57 5.707 1 98.75 86 GLY A O 1
ATOM 662 N N . LYS A 1 87 ? -5.707 -14.492 4.883 1 98.88 87 LYS A N 1
ATOM 663 C CA . LYS A 1 87 ? -4.637 -15.352 5.371 1 98.88 87 LYS A CA 1
ATOM 664 C C . LYS A 1 87 ? -3.875 -15.992 4.215 1 98.88 87 LYS A C 1
ATOM 666 O O . LYS A 1 87 ? -4.484 -16.516 3.275 1 98.88 87 LYS A O 1
ATOM 671 N N . ALA A 1 88 ? -2.602 -15.93 4.328 1 98.94 88 ALA A N 1
ATOM 672 C CA . ALA A 1 88 ? -1.741 -16.406 3.248 1 98.94 88 ALA A CA 1
ATOM 673 C C . ALA A 1 88 ? -0.945 -17.625 3.676 1 98.94 88 ALA A C 1
ATOM 675 O O . ALA A 1 88 ? -0.702 -17.844 4.867 1 98.94 88 ALA A O 1
ATOM 676 N N . HIS A 1 89 ? -0.547 -18.438 2.779 1 98.88 89 HIS A N 1
ATOM 677 C CA . HIS A 1 89 ? 0.404 -19.531 2.959 1 98.88 89 HIS A CA 1
ATOM 678 C C . HIS A 1 89 ? 1.18 -19.797 1.675 1 98.88 89 HIS A C 1
ATOM 680 O O . HIS A 1 89 ? 0.764 -19.375 0.593 1 98.88 89 HIS A O 1
ATOM 686 N N . VAL A 1 90 ? 2.324 -20.422 1.855 1 98.69 90 VAL A N 1
ATOM 687 C CA . VAL A 1 90 ? 3.105 -20.828 0.692 1 98.69 90 VAL A CA 1
ATOM 688 C C . VAL A 1 90 ? 2.449 -22.047 0.029 1 98.69 90 VAL A C 1
ATOM 690 O O . VAL A 1 90 ? 2.514 -23.156 0.552 1 98.69 90 VAL A O 1
ATOM 693 N N . LYS A 1 91 ? 1.853 -21.859 -1.105 1 98.56 91 LYS A N 1
ATOM 694 C CA . LYS A 1 91 ? 1.153 -22.922 -1.832 1 98.56 91 LYS A CA 1
ATOM 695 C C . LYS A 1 91 ? 2.135 -23.812 -2.588 1 98.56 91 LYS A C 1
ATOM 697 O O . LYS A 1 91 ? 1.963 -25.031 -2.637 1 98.56 91 LYS A O 1
ATOM 702 N N . VAL A 1 92 ? 3.053 -23.188 -3.305 1 98.19 92 VAL A N 1
ATOM 703 C CA . VAL A 1 92 ? 4.109 -23.859 -4.055 1 98.19 92 VAL A CA 1
ATOM 704 C C . VAL A 1 92 ? 5.469 -23.281 -3.664 1 98.19 92 VAL A C 1
ATOM 706 O O . VAL A 1 92 ? 5.691 -22.078 -3.785 1 98.19 92 VAL A O 1
ATOM 709 N N . GLU A 1 93 ? 6.371 -24.094 -3.244 1 97.38 93 GLU A N 1
ATOM 710 C CA . GLU A 1 93 ? 7.668 -23.625 -2.76 1 97.38 93 GLU A CA 1
ATOM 711 C C . GLU A 1 93 ? 8.547 -23.156 -3.912 1 97.38 93 GLU A C 1
ATOM 713 O O . GLU A 1 93 ? 9.289 -22.188 -3.771 1 97.38 93 GLU A O 1
ATOM 718 N N . LYS A 1 94 ? 8.414 -23.922 -4.949 1 96.44 94 LYS A N 1
ATOM 719 C CA . LYS A 1 94 ? 9.211 -23.594 -6.129 1 96.44 94 LYS A CA 1
ATOM 720 C C . LYS A 1 94 ? 8.422 -23.828 -7.414 1 96.44 94 LYS A C 1
ATOM 722 O O . LYS A 1 94 ? 8.094 -24.969 -7.75 1 96.44 94 LYS A O 1
ATOM 727 N N . LEU A 1 95 ? 8.141 -22.75 -8.109 1 95.94 95 LEU A N 1
ATOM 728 C CA . LEU A 1 95 ? 7.441 -22.844 -9.391 1 95.94 95 LEU A CA 1
ATOM 729 C C . LEU A 1 95 ? 8.305 -23.562 -10.43 1 95.94 95 LEU A C 1
ATOM 731 O O . LEU A 1 95 ? 9.516 -23.328 -10.508 1 95.94 95 LEU A O 1
ATOM 735 N N . GLU A 1 96 ? 7.66 -24.391 -11.148 1 92.5 96 GLU A N 1
ATOM 736 C CA . GLU A 1 96 ? 8.359 -25.109 -12.203 1 92.5 96 GLU A CA 1
ATOM 737 C C . GLU A 1 96 ? 8.234 -24.406 -13.547 1 92.5 96 GLU A C 1
ATOM 739 O O . GLU A 1 96 ? 7.332 -23.578 -13.734 1 92.5 96 GLU A O 1
ATOM 744 N N . ASN A 1 97 ? 9.133 -24.609 -14.508 1 89.94 97 ASN A N 1
ATOM 745 C CA . ASN A 1 97 ? 9.102 -24.141 -15.891 1 89.94 97 ASN A CA 1
ATOM 746 C C . ASN A 1 97 ? 9.234 -22.625 -15.984 1 89.94 97 ASN A C 1
ATOM 748 O O . ASN A 1 97 ? 8.617 -22 -16.844 1 89.94 97 ASN A O 1
ATOM 752 N N . VAL A 1 98 ? 9.789 -21.984 -14.961 1 96 98 VAL A N 1
ATOM 753 C CA . VAL A 1 98 ? 10.164 -20.562 -15 1 96 98 VAL A CA 1
ATOM 754 C C . VAL A 1 98 ? 11.648 -20.422 -14.68 1 96 98 VAL A C 1
ATOM 756 O O . VAL A 1 98 ? 12.195 -21.188 -13.883 1 96 98 VAL A O 1
ATOM 759 N N . PRO A 1 99 ? 12.391 -19.547 -15.289 1 94.62 99 PRO A N 1
ATOM 760 C CA . PRO A 1 99 ? 13.836 -19.406 -15.125 1 94.62 99 PRO A CA 1
ATOM 761 C C . PRO A 1 99 ? 14.227 -18.75 -13.797 1 94.62 99 PRO A C 1
ATOM 763 O O . PRO A 1 99 ? 15.406 -18.531 -13.547 1 94.62 99 PRO A O 1
ATOM 766 N N . LEU A 1 100 ? 13.344 -18.438 -12.898 1 96 100 LEU A N 1
ATOM 767 C CA . LEU A 1 100 ? 13.578 -17.844 -11.586 1 96 100 LEU A CA 1
ATOM 768 C C . LEU A 1 100 ? 13.125 -18.797 -10.477 1 96 100 LEU A C 1
ATOM 770 O O . LEU A 1 100 ? 12.25 -19.641 -10.695 1 96 100 LEU A O 1
ATOM 774 N N . LYS A 1 101 ? 13.727 -18.672 -9.367 1 97.81 101 LYS A N 1
ATOM 775 C CA . LYS A 1 101 ? 13.289 -19.422 -8.188 1 97.81 101 LYS A CA 1
ATOM 776 C C . LYS A 1 101 ? 12.164 -18.688 -7.457 1 97.81 101 LYS A C 1
ATOM 778 O O . LYS A 1 101 ? 12.414 -17.953 -6.5 1 97.81 101 LYS A O 1
ATOM 783 N N . LEU A 1 102 ? 11.008 -18.953 -7.895 1 98.5 102 LEU A N 1
ATOM 784 C CA . LEU A 1 102 ? 9.844 -18.25 -7.363 1 98.5 102 LEU A CA 1
ATOM 785 C C . LEU A 1 102 ? 8.984 -19.188 -6.52 1 98.5 102 LEU A C 1
ATOM 787 O O . LEU A 1 102 ? 8.867 -20.375 -6.828 1 98.5 102 LEU A O 1
ATOM 791 N N . ALA A 1 103 ? 8.422 -18.672 -5.516 1 98.69 103 ALA A N 1
ATOM 792 C CA . ALA A 1 103 ? 7.367 -19.328 -4.742 1 98.69 103 ALA A CA 1
ATOM 793 C C . ALA A 1 103 ? 5.996 -18.734 -5.074 1 98.69 103 ALA A C 1
ATOM 795 O O . ALA A 1 103 ? 5.898 -17.609 -5.551 1 98.69 103 ALA A O 1
ATOM 796 N N . VAL A 1 104 ? 4.98 -19.531 -4.836 1 98.81 104 VAL A N 1
ATOM 797 C CA . VAL A 1 104 ? 3.607 -19.062 -4.992 1 98.81 104 VAL A CA 1
ATOM 798 C C . VAL A 1 104 ? 2.945 -18.922 -3.621 1 98.81 104 VAL A C 1
ATOM 800 O O . VAL A 1 104 ? 2.949 -19.875 -2.83 1 98.81 104 VAL A O 1
ATOM 803 N N . ILE A 1 105 ? 2.439 -17.781 -3.387 1 98.94 105 ILE A N 1
ATOM 804 C CA . ILE A 1 105 ? 1.654 -17.531 -2.184 1 98.94 105 ILE A CA 1
ATOM 805 C C . ILE A 1 105 ? 0.167 -17.531 -2.527 1 98.94 105 ILE A C 1
ATOM 807 O O . ILE A 1 105 ? -0.245 -16.969 -3.541 1 98.94 105 ILE A O 1
ATOM 811 N N . GLN A 1 106 ? -0.617 -18.219 -1.77 1 98.94 106 GLN A N 1
ATOM 812 C CA . GLN A 1 106 ? -2.072 -18.141 -1.851 1 98.94 106 GLN A CA 1
ATOM 813 C C . GLN A 1 106 ? -2.646 -17.344 -0.68 1 98.94 106 GLN A C 1
ATOM 815 O O . GLN A 1 106 ? -2.264 -17.562 0.472 1 98.94 106 GLN A O 1
ATOM 820 N N . VAL A 1 107 ? -3.518 -16.453 -0.968 1 98.94 107 VAL A N 1
ATOM 821 C CA . VAL A 1 107 ? -4.242 -15.688 0.035 1 98.94 107 VAL A CA 1
ATOM 822 C C . VAL A 1 107 ? -5.719 -16.078 0.022 1 98.94 107 VAL A C 1
ATOM 824 O O . VAL A 1 107 ? -6.395 -15.922 -0.998 1 98.94 107 VAL A O 1
ATOM 827 N N . ASP A 1 108 ? -6.164 -16.594 1.108 1 98.94 108 ASP A N 1
ATOM 828 C CA . ASP A 1 108 ? -7.594 -16.781 1.313 1 98.94 108 ASP A CA 1
ATOM 829 C C . ASP A 1 108 ? -8.258 -15.508 1.826 1 98.94 108 ASP A C 1
ATOM 831 O O . ASP A 1 108 ? -8.016 -15.094 2.963 1 98.94 108 ASP A O 1
ATOM 835 N N . ILE A 1 109 ? -9.133 -14.961 0.979 1 98.88 109 ILE A N 1
ATOM 836 C CA . ILE A 1 109 ? -9.672 -13.633 1.246 1 98.88 109 ILE A CA 1
ATOM 837 C C . ILE A 1 109 ? -10.68 -13.703 2.393 1 98.88 109 ILE A C 1
ATOM 839 O O . ILE A 1 109 ? -11.547 -14.586 2.414 1 98.88 109 ILE A O 1
ATOM 843 N N . GLU A 1 110 ? -10.57 -12.789 3.287 1 98.69 110 GLU A N 1
ATOM 844 C CA . GLU A 1 110 ? -11.531 -12.648 4.379 1 98.69 110 GLU A CA 1
ATOM 845 C C . GLU A 1 110 ? -12.367 -11.383 4.215 1 98.69 110 GLU A C 1
ATOM 847 O O . GLU A 1 110 ? -13.539 -11.352 4.613 1 98.69 110 GLU A O 1
ATOM 852 N N . GLU A 1 111 ? -11.766 -10.383 3.648 1 98.25 111 GLU A N 1
ATOM 853 C CA . GLU A 1 111 ? -12.445 -9.094 3.545 1 98.25 111 GLU A CA 1
ATOM 854 C C . GLU A 1 111 ? -11.852 -8.25 2.42 1 98.25 111 GLU A C 1
ATOM 856 O O . GLU A 1 111 ? -10.633 -8.227 2.23 1 98.25 111 GLU A O 1
ATOM 861 N N . VAL A 1 112 ? -12.711 -7.629 1.624 1 98.81 112 VAL A N 1
ATOM 862 C CA . VAL A 1 112 ? -12.336 -6.613 0.647 1 98.81 112 VAL A CA 1
ATOM 863 C C . VAL A 1 112 ? -12.945 -5.27 1.041 1 98.81 112 VAL A C 1
ATOM 865 O O . VAL A 1 112 ? -14.164 -5.148 1.174 1 98.81 112 VAL A O 1
ATOM 868 N N . ARG A 1 113 ? -12.102 -4.281 1.212 1 98.25 113 ARG A N 1
ATOM 869 C CA . ARG A 1 113 ? -12.57 -2.98 1.678 1 98.25 113 ARG A CA 1
ATOM 870 C C . ARG A 1 113 ? -12.086 -1.865 0.757 1 98.25 113 ARG A C 1
ATOM 872 O O . ARG A 1 113 ? -10.922 -1.851 0.347 1 98.25 113 ARG A O 1
ATOM 879 N N . ASP A 1 114 ? -13.008 -0.968 0.369 1 98.38 114 ASP A N 1
ATOM 880 C CA . ASP A 1 114 ? -12.594 0.285 -0.252 1 98.38 114 ASP A CA 1
ATOM 881 C C . ASP A 1 114 ? -11.93 1.209 0.766 1 98.38 114 ASP A C 1
ATOM 883 O O . ASP A 1 114 ? -12.586 1.7 1.687 1 98.38 114 ASP A O 1
ATOM 887 N N . VAL A 1 115 ? -10.641 1.488 0.569 1 98.25 115 VAL A N 1
ATOM 888 C CA . VAL A 1 115 ? -9.891 2.238 1.571 1 98.25 115 VAL A CA 1
ATOM 889 C C . VAL A 1 115 ? -9.461 3.584 0.993 1 98.25 115 VAL A C 1
ATOM 891 O O . VAL A 1 115 ? -8.469 4.172 1.444 1 98.25 115 VAL A O 1
ATOM 894 N N . MET A 1 116 ? -10.094 4.031 -0.058 1 98.06 116 MET A N 1
ATOM 895 C CA . MET A 1 116 ? -9.867 5.348 -0.642 1 98.06 116 MET A CA 1
ATOM 896 C C . MET A 1 116 ? -10.312 6.449 0.313 1 98.06 116 MET A C 1
ATOM 898 O O . MET A 1 116 ? -11.297 6.293 1.032 1 98.06 116 MET A O 1
ATOM 902 N N . PHE A 1 117 ? -9.516 7.516 0.414 1 96.88 117 PHE A N 1
ATOM 903 C CA . PHE A 1 117 ? -9.953 8.633 1.236 1 96.88 117 PHE A CA 1
ATOM 904 C C . PHE A 1 117 ? -11.18 9.305 0.629 1 96.88 117 PHE A C 1
ATOM 906 O O . PHE A 1 117 ? -11.367 9.273 -0.588 1 96.88 117 PHE A O 1
ATOM 913 N N . TYR A 1 118 ? -11.922 9.93 1.456 1 92.75 118 TYR A N 1
ATOM 914 C CA . TYR A 1 118 ? -13.211 10.492 1.072 1 92.75 118 TYR A CA 1
ATOM 915 C C . TYR A 1 118 ? -13.031 11.648 0.094 1 92.75 118 TYR A C 1
ATOM 917 O O . TYR A 1 118 ? -12.078 12.422 0.204 1 92.75 118 TYR A O 1
ATOM 925 N N . GLY A 1 119 ? -13.992 11.727 -0.829 1 94.19 119 GLY A N 1
ATOM 926 C CA . GLY A 1 119 ? -14.094 12.875 -1.712 1 94.19 119 GLY A CA 1
ATOM 927 C C . GLY A 1 119 ? -13.172 12.789 -2.914 1 94.19 119 GLY A C 1
ATOM 928 O O . GLY A 1 119 ? -12.828 13.805 -3.518 1 94.19 119 GLY A O 1
ATOM 929 N N . ALA A 1 120 ? -12.75 11.594 -3.238 1 96.75 120 ALA A N 1
ATOM 930 C CA . ALA A 1 120 ? -11.844 11.477 -4.375 1 96.75 120 ALA A CA 1
ATOM 931 C C . ALA A 1 120 ? -12.008 10.125 -5.07 1 96.75 120 ALA A C 1
ATOM 933 O O . ALA A 1 120 ? -12.523 9.18 -4.48 1 96.75 120 ALA A O 1
ATOM 934 N N . LYS A 1 121 ? -11.656 10.07 -6.266 1 97.94 121 LYS A N 1
ATOM 935 C CA . LYS A 1 121 ? -11.562 8.836 -7.043 1 97.94 121 LYS A CA 1
ATOM 936 C C . LYS A 1 121 ? -10.25 8.781 -7.82 1 97.94 121 LYS A C 1
ATOM 938 O O . LYS A 1 121 ? -9.672 9.82 -8.156 1 97.94 121 LYS A O 1
ATOM 943 N N . ILE A 1 122 ? -9.773 7.578 -8.109 1 98.62 122 ILE A N 1
ATOM 944 C CA . ILE A 1 122 ? -8.578 7.406 -8.938 1 98.62 122 ILE A CA 1
ATOM 945 C C . ILE A 1 122 ? -8.898 7.77 -10.383 1 98.62 122 ILE A C 1
ATOM 947 O O . ILE A 1 122 ? -9.852 7.242 -10.969 1 98.62 122 ILE A O 1
ATOM 951 N N . ALA A 1 123 ? -8.203 8.711 -10.859 1 98.12 123 ALA A N 1
ATOM 952 C CA . ALA A 1 123 ? -8.359 9.133 -12.242 1 98.12 123 ALA A CA 1
ATOM 953 C C . ALA A 1 123 ? -7.402 8.375 -13.156 1 98.12 123 ALA A C 1
ATOM 955 O O . ALA A 1 123 ? -7.738 8.07 -14.305 1 98.12 123 ALA A O 1
ATOM 956 N N . LEU A 1 124 ? -6.227 8.086 -12.719 1 98.12 124 LEU A N 1
ATOM 957 C CA . LEU A 1 124 ? -5.199 7.348 -13.445 1 98.12 124 LEU A CA 1
ATOM 958 C C . LEU A 1 124 ? -4.535 6.309 -12.547 1 98.12 124 LEU A C 1
ATOM 960 O O . LEU A 1 124 ? -3.996 6.648 -11.492 1 98.12 124 LEU A O 1
ATOM 964 N N . GLU A 1 125 ? -4.629 5.07 -12.984 1 98.38 125 GLU A N 1
ATOM 965 C CA . GLU A 1 125 ? -3.922 4.008 -12.281 1 98.38 125 GLU A CA 1
ATOM 966 C C . GLU A 1 125 ? -2.42 4.074 -12.539 1 98.38 125 GLU A C 1
ATOM 968 O O . GLU A 1 125 ? -1.986 4.555 -13.586 1 98.38 125 GLU A O 1
ATOM 973 N N . PRO A 1 126 ? -1.626 3.629 -11.586 1 98.5 126 PRO A N 1
ATOM 974 C CA . PRO A 1 126 ? -0.189 3.6 -11.867 1 98.5 126 PRO A CA 1
ATOM 975 C C . PRO A 1 126 ? 0.169 2.658 -13.016 1 98.5 126 PRO A C 1
ATOM 977 O O . PRO A 1 126 ? -0.451 1.602 -13.172 1 98.5 126 PRO A O 1
ATOM 980 N N . LYS A 1 127 ? 1.146 3.049 -13.773 1 98.12 127 LYS A N 1
ATOM 981 C CA . LYS A 1 127 ? 1.704 2.205 -14.82 1 98.12 127 LYS A CA 1
ATOM 982 C C . LYS A 1 127 ? 3.211 2.031 -14.648 1 98.12 127 LYS A C 1
ATOM 984 O O . LYS A 1 127 ? 3.895 2.941 -14.172 1 98.12 127 LYS A O 1
ATOM 989 N N . TYR A 1 128 ? 3.646 0.891 -14.953 1 98 128 TYR A N 1
ATOM 990 C CA . TYR A 1 128 ? 5.082 0.626 -14.922 1 98 128 TYR A CA 1
ATOM 991 C C . TYR A 1 128 ? 5.562 0.1 -16.266 1 98 128 TYR A C 1
ATOM 993 O O . TYR A 1 128 ? 4.77 -0.402 -17.062 1 98 128 TYR A O 1
ATOM 1001 N N . GLU A 1 129 ? 6.82 0.262 -16.516 1 97.38 129 GLU A N 1
ATOM 1002 C CA . GLU A 1 129 ? 7.461 -0.263 -17.719 1 97.38 129 GLU A CA 1
ATOM 1003 C C . GLU A 1 129 ? 8.711 -1.065 -17.375 1 97.38 129 GLU A C 1
ATOM 1005 O O . GLU A 1 129 ? 9.344 -0.826 -16.344 1 97.38 129 GLU A O 1
ATOM 1010 N N . LYS A 1 130 ? 9.023 -1.971 -18.266 1 96.19 130 LYS A N 1
ATOM 1011 C CA . LYS A 1 130 ? 10.219 -2.791 -18.094 1 96.19 130 LYS A CA 1
ATOM 1012 C C . LYS A 1 130 ? 11.477 -2.014 -18.453 1 96.19 130 LYS A C 1
ATOM 1014 O O . LYS A 1 130 ? 11.477 -1.226 -19.406 1 96.19 130 LYS A O 1
ATOM 1019 N N . THR A 1 131 ? 12.523 -2.193 -17.688 1 95.06 131 THR A N 1
ATOM 1020 C CA . THR A 1 131 ? 13.742 -1.403 -17.844 1 95.06 131 THR A CA 1
ATOM 1021 C C . THR A 1 131 ? 14.828 -2.215 -18.547 1 95.06 131 THR A C 1
ATOM 1023 O O . THR A 1 131 ? 15.938 -1.725 -18.75 1 95.06 131 THR A O 1
ATOM 1026 N N . TYR A 1 132 ? 14.609 -3.4 -18.875 1 92 132 TYR A N 1
ATOM 1027 C CA . TYR A 1 132 ? 15.539 -4.246 -19.609 1 92 132 TYR A CA 1
ATOM 1028 C C . TYR A 1 132 ? 14.922 -4.711 -20.922 1 92 132 TYR A C 1
ATOM 1030 O O . TYR A 1 132 ? 13.984 -4.09 -21.438 1 92 132 TYR A O 1
ATOM 1038 N N . ASP A 1 133 ? 15.375 -5.77 -21.516 1 91.69 133 ASP A N 1
ATOM 1039 C CA . ASP A 1 133 ? 14.875 -6.238 -22.797 1 91.69 133 ASP A CA 1
ATOM 1040 C C . ASP A 1 133 ? 13.383 -6.531 -22.734 1 91.69 133 ASP A C 1
ATOM 1042 O O . ASP A 1 133 ? 12.953 -7.492 -22.094 1 91.69 133 ASP A O 1
ATOM 1046 N N . ALA A 1 134 ? 12.625 -5.68 -23.5 1 89.75 134 ALA A N 1
ATOM 1047 C CA . ALA A 1 134 ? 11.164 -5.742 -23.438 1 89.75 134 ALA A CA 1
ATOM 1048 C C . ALA A 1 134 ? 10.656 -7.117 -23.859 1 89.75 134 ALA A C 1
ATOM 1050 O O . ALA A 1 134 ? 9.695 -7.633 -23.281 1 89.75 134 ALA A O 1
ATOM 1051 N N . GLN A 1 135 ? 11.25 -7.664 -24.875 1 93.56 135 GLN A N 1
ATOM 1052 C CA . GLN A 1 135 ? 10.82 -8.977 -25.344 1 93.56 135 GLN A CA 1
ATOM 1053 C C . GLN A 1 135 ? 11.125 -10.062 -24.328 1 93.56 135 GLN A C 1
ATOM 1055 O O . GLN A 1 135 ? 10.297 -10.938 -24.078 1 93.56 135 GLN A O 1
ATOM 1060 N N . ALA A 1 136 ? 12.281 -9.992 -23.781 1 94.31 136 ALA A N 1
ATOM 1061 C CA . ALA A 1 136 ? 12.664 -10.945 -22.734 1 94.31 136 ALA A CA 1
ATOM 1062 C C . ALA A 1 136 ? 11.766 -10.812 -21.516 1 94.31 136 ALA A C 1
ATOM 1064 O O . ALA A 1 136 ? 11.359 -11.812 -20.922 1 94.31 136 ALA A O 1
ATOM 1065 N N . ALA A 1 137 ? 11.469 -9.555 -21.203 1 95.06 137 ALA A N 1
ATOM 1066 C CA . ALA A 1 137 ? 10.602 -9.289 -20.062 1 95.06 137 ALA A CA 1
ATOM 1067 C C . ALA A 1 137 ? 9.195 -9.852 -20.297 1 95.06 137 ALA A C 1
ATOM 1069 O O . ALA A 1 137 ? 8.602 -10.453 -19.406 1 95.06 137 ALA A O 1
ATOM 1070 N N . ALA A 1 138 ? 8.656 -9.633 -21.5 1 95.06 138 ALA A N 1
ATOM 1071 C CA . ALA A 1 138 ? 7.328 -10.125 -21.844 1 95.06 138 ALA A CA 1
ATOM 1072 C C . ALA A 1 138 ? 7.273 -11.648 -21.797 1 95.06 138 ALA A C 1
ATOM 1074 O O . ALA A 1 138 ? 6.285 -12.227 -21.344 1 95.06 138 ALA A O 1
ATOM 1075 N N . LYS A 1 139 ? 8.305 -12.234 -22.297 1 96.19 139 LYS A N 1
ATOM 1076 C CA . LYS A 1 139 ? 8.383 -13.695 -22.266 1 96.19 139 LYS A CA 1
ATOM 1077 C C . LYS A 1 139 ? 8.398 -14.219 -20.828 1 96.19 139 LYS A C 1
ATOM 1079 O O . LYS A 1 139 ? 7.688 -15.172 -20.516 1 96.19 139 LYS A O 1
ATOM 1084 N N . LEU A 1 140 ? 9.203 -13.594 -19.984 1 96.75 140 LEU A N 1
ATOM 1085 C CA . LEU A 1 140 ? 9.266 -13.992 -18.578 1 96.75 140 LEU A CA 1
ATOM 1086 C C . LEU A 1 140 ? 7.906 -13.836 -17.906 1 96.75 140 LEU A C 1
ATOM 1088 O O . LEU A 1 140 ? 7.449 -14.734 -17.203 1 96.75 140 LEU A O 1
ATOM 1092 N N . ASP A 1 141 ? 7.273 -12.727 -18.109 1 97.06 141 ASP A N 1
ATOM 1093 C CA . ASP A 1 141 ? 5.965 -12.461 -17.516 1 97.06 141 ASP A CA 1
ATOM 1094 C C . ASP A 1 141 ? 4.945 -13.516 -17.938 1 97.06 141 ASP A C 1
ATOM 1096 O O . ASP A 1 141 ? 4.168 -14 -17.125 1 97.06 141 ASP A O 1
ATOM 1100 N N . GLN A 1 142 ? 4.957 -13.812 -19.234 1 96.75 142 GLN A N 1
ATOM 1101 C CA . GLN A 1 142 ? 4.035 -14.82 -19.75 1 96.75 142 GLN A CA 1
ATOM 1102 C C . GLN A 1 142 ? 4.289 -16.172 -19.109 1 96.75 142 GLN A C 1
ATOM 1104 O O . GLN A 1 142 ? 3.346 -16.875 -18.719 1 96.75 142 GLN A O 1
ATOM 1109 N N . GLN A 1 143 ? 5.527 -16.547 -18.969 1 97.5 143 GLN A N 1
ATOM 1110 C CA . GLN A 1 143 ? 5.902 -17.828 -18.359 1 97.5 143 GLN A CA 1
ATOM 1111 C C . GLN A 1 143 ? 5.457 -17.875 -16.891 1 97.5 143 GLN A C 1
ATOM 1113 O O . GLN A 1 143 ? 4.875 -18.875 -16.453 1 97.5 143 GLN A O 1
ATOM 1118 N N . VAL A 1 144 ? 5.758 -16.812 -16.156 1 97.94 144 VAL A N 1
ATOM 1119 C CA . VAL A 1 144 ? 5.445 -16.781 -14.734 1 97.94 144 VAL A CA 1
ATOM 1120 C C . VAL A 1 144 ? 3.932 -16.797 -14.539 1 97.94 144 VAL A C 1
ATOM 1122 O O . VAL A 1 144 ? 3.414 -17.562 -13.727 1 97.94 144 VAL A O 1
ATOM 1125 N N . MET A 1 145 ? 3.203 -16.016 -15.344 1 97.88 145 MET A N 1
ATOM 1126 C CA . MET A 1 145 ? 1.752 -15.938 -15.203 1 97.88 145 MET A CA 1
ATOM 1127 C C . MET A 1 145 ? 1.093 -17.25 -15.594 1 97.88 145 MET A C 1
ATOM 1129 O O . MET A 1 145 ? 0.122 -17.672 -14.969 1 97.88 145 MET A O 1
ATOM 1133 N N . SER A 1 146 ? 1.596 -17.906 -16.656 1 97.38 146 SER A N 1
ATOM 1134 C CA . SER A 1 146 ? 1.075 -19.203 -17.047 1 97.38 146 SER A CA 1
ATOM 1135 C C . SER A 1 146 ? 1.279 -20.234 -15.938 1 97.38 146 SER A C 1
ATOM 1137 O O . SER A 1 146 ? 0.367 -21 -15.617 1 97.38 146 SER A O 1
ATOM 1139 N N . ALA A 1 147 ? 2.451 -20.219 -15.344 1 97.38 147 ALA A N 1
ATOM 1140 C CA . ALA A 1 147 ? 2.758 -21.141 -14.242 1 97.38 147 ALA A CA 1
ATOM 1141 C C . ALA A 1 147 ? 1.896 -20.844 -13.023 1 97.38 147 ALA A C 1
ATOM 1143 O O . ALA A 1 147 ? 1.431 -21.766 -12.344 1 97.38 147 ALA A O 1
ATOM 1144 N N . LEU A 1 148 ? 1.694 -19.547 -12.758 1 96.81 148 LEU A N 1
ATOM 1145 C CA . LEU A 1 148 ? 0.884 -19.094 -11.633 1 96.81 148 LEU A CA 1
ATOM 1146 C C . LEU A 1 148 ? -0.558 -19.578 -11.781 1 96.81 148 LEU A C 1
ATOM 1148 O O . LEU A 1 148 ? -1.17 -20.016 -10.805 1 96.81 148 LEU A O 1
ATOM 1152 N N . LYS A 1 149 ? -1.074 -19.547 -12.969 1 96.06 149 LYS A N 1
ATOM 1153 C CA . LYS A 1 149 ? -2.449 -19.938 -13.25 1 96.06 149 LYS A CA 1
ATOM 1154 C C . LYS A 1 149 ? -2.629 -21.453 -13.086 1 96.06 149 LYS A C 1
ATOM 1156 O O . LYS A 1 149 ? -3.74 -21.922 -12.852 1 96.06 149 LYS A O 1
ATOM 1161 N N . GLN A 1 150 ? -1.55 -22.219 -13.195 1 94.56 150 GLN A N 1
ATOM 1162 C CA . GLN A 1 150 ? -1.605 -23.672 -13.117 1 94.56 150 GLN A CA 1
ATOM 1163 C C . GLN A 1 150 ? -1.229 -24.156 -11.727 1 94.56 150 GLN A C 1
ATOM 1165 O O . GLN A 1 150 ? -1.256 -25.359 -11.453 1 94.56 150 GLN A O 1
ATOM 1170 N N . ALA A 1 151 ? -0.84 -23.266 -10.984 1 91.81 151 ALA A N 1
ATOM 1171 C CA . ALA A 1 151 ? -0.36 -23.625 -9.656 1 91.81 151 ALA A CA 1
ATOM 1172 C C . ALA A 1 151 ? -1.515 -24.062 -8.758 1 91.81 151 ALA A C 1
ATOM 1174 O O . ALA A 1 151 ? -2.652 -23.625 -8.938 1 91.81 151 ALA A O 1
ATOM 1175 N N . MET B 1 1 ? 20.578 -7.168 -5.91 1 41.78 1 MET B N 1
ATOM 1176 C CA . MET B 1 1 ? 21.078 -6.223 -4.914 1 41.78 1 MET B CA 1
ATOM 1177 C C . MET B 1 1 ? 19.922 -5.68 -4.066 1 41.78 1 MET B C 1
ATOM 1179 O O . MET B 1 1 ? 18.797 -5.523 -4.555 1 41.78 1 MET B O 1
ATOM 1183 N N . PRO B 1 2 ? 20.141 -5.793 -2.779 1 50.94 2 PRO B N 1
ATOM 1184 C CA . PRO B 1 2 ? 19.031 -5.262 -1.999 1 50.94 2 PRO B CA 1
ATOM 1185 C C . PRO B 1 2 ? 18.656 -3.834 -2.398 1 50.94 2 PRO B C 1
ATOM 1187 O O . PRO B 1 2 ? 19.516 -3.061 -2.816 1 50.94 2 PRO B O 1
ATOM 1190 N N . ASN B 1 3 ? 17.438 -3.588 -2.719 1 68.94 3 ASN B N 1
ATOM 1191 C CA . ASN B 1 3 ? 17 -2.234 -3.059 1 68.94 3 ASN B CA 1
ATOM 1192 C C . ASN B 1 3 ? 17.609 -1.204 -2.107 1 68.94 3 ASN B C 1
ATOM 1194 O O . ASN B 1 3 ? 17.953 -1.529 -0.97 1 68.94 3 ASN B O 1
ATOM 1198 N N . ALA B 1 4 ? 18.078 -0.073 -2.6 1 74 4 ALA B N 1
ATOM 1199 C CA . ALA B 1 4 ? 18.672 1.027 -1.851 1 74 4 ALA B CA 1
ATOM 1200 C C . ALA B 1 4 ? 17.938 1.264 -0.536 1 74 4 ALA B C 1
ATOM 1202 O O . ALA B 1 4 ? 16.703 1.194 -0.487 1 74 4 ALA B O 1
ATOM 1203 N N . VAL B 1 5 ? 18.656 1.239 0.585 1 90.62 5 VAL B N 1
ATOM 1204 C CA . VAL B 1 5 ? 18.141 1.523 1.92 1 90.62 5 VAL B CA 1
ATOM 1205 C C . VAL B 1 5 ? 18.781 2.799 2.463 1 90.62 5 VAL B C 1
ATOM 1207 O O . VAL B 1 5 ? 20 2.971 2.381 1 90.62 5 VAL B O 1
ATOM 1210 N N . GLU B 1 6 ? 17.938 3.795 2.852 1 95.06 6 GLU B N 1
ATOM 1211 C CA . GLU B 1 6 ? 18.391 5.055 3.432 1 95.06 6 GLU B CA 1
ATOM 1212 C C . GLU B 1 6 ? 17.75 5.301 4.793 1 95.06 6 GLU B C 1
ATOM 1214 O O . GLU B 1 6 ? 16.594 4.926 5.012 1 95.06 6 GLU B O 1
ATOM 1219 N N . PRO B 1 7 ? 18.438 5.934 5.66 1 96.94 7 PRO B N 1
ATOM 1220 C CA . PRO B 1 7 ? 17.875 6.203 6.984 1 96.94 7 PRO B CA 1
ATOM 1221 C C . PRO B 1 7 ? 16.891 7.363 6.98 1 96.94 7 PRO B C 1
ATOM 1223 O O . PRO B 1 7 ? 16.141 7.543 7.941 1 96.94 7 PRO B O 1
ATOM 1226 N N . THR B 1 8 ? 16.953 8.18 5.969 1 98.25 8 THR B N 1
ATOM 1227 C CA . THR B 1 8 ? 16.078 9.328 5.84 1 98.25 8 THR B CA 1
ATOM 1228 C C . THR B 1 8 ? 15.641 9.523 4.387 1 98.25 8 THR B C 1
ATOM 1230 O O . THR B 1 8 ? 16.109 8.812 3.494 1 98.25 8 THR B O 1
ATOM 1233 N N . LEU B 1 9 ? 14.742 10.461 4.184 1 98.75 9 LEU B N 1
ATOM 1234 C CA . LEU B 1 9 ? 14.266 10.742 2.836 1 98.75 9 LEU B CA 1
ATOM 1235 C C . LEU B 1 9 ? 15.391 11.266 1.951 1 98.75 9 LEU B C 1
ATOM 1237 O O . LEU B 1 9 ? 16.109 12.188 2.334 1 98.75 9 LEU B O 1
ATOM 1241 N N . ILE B 1 10 ? 15.555 10.641 0.798 1 98 10 ILE B N 1
ATOM 1242 C CA . ILE B 1 10 ? 16.391 11.266 -0.223 1 98 10 ILE B CA 1
ATOM 1243 C C . ILE B 1 10 ? 15.664 12.477 -0.801 1 98 10 ILE B C 1
ATOM 1245 O O . ILE B 1 10 ? 14.453 12.633 -0.633 1 98 10 ILE B O 1
ATOM 1249 N N . GLU B 1 11 ? 16.344 13.297 -1.509 1 98.31 11 GLU B N 1
ATOM 1250 C CA . GLU B 1 11 ? 15.859 14.609 -1.917 1 98.31 11 GLU B CA 1
ATOM 1251 C C . GLU B 1 11 ? 14.602 14.484 -2.779 1 98.31 11 GLU B C 1
ATOM 1253 O O . GLU B 1 11 ? 13.625 15.203 -2.562 1 98.31 11 GLU B O 1
ATOM 1258 N N . PRO B 1 12 ? 14.547 13.562 -3.779 1 98.5 12 PRO B N 1
ATOM 1259 C CA . PRO B 1 12 ? 13.336 13.477 -4.605 1 98.5 12 PRO B CA 1
ATOM 1260 C C . PRO B 1 12 ? 12.094 13.109 -3.799 1 98.5 12 PRO B C 1
ATOM 1262 O O . PRO B 1 12 ? 11 13.594 -4.09 1 98.5 12 PRO B O 1
ATOM 1265 N N . LEU B 1 13 ? 12.25 12.266 -2.795 1 98.75 13 LEU B N 1
ATOM 1266 C CA . LEU B 1 13 ? 11.125 11.891 -1.948 1 98.75 13 LEU B CA 1
ATOM 1267 C C . LEU B 1 13 ? 10.711 13.055 -1.051 1 98.75 13 LEU B C 1
ATOM 1269 O O . LEU B 1 13 ? 9.516 13.281 -0.832 1 98.75 13 LEU B O 1
ATOM 1273 N N . PHE B 1 14 ? 11.734 13.742 -0.524 1 98.81 14 PHE B N 1
ATOM 1274 C CA . PHE B 1 14 ? 11.453 14.922 0.286 1 98.81 14 PHE B CA 1
ATOM 1275 C C . PHE B 1 14 ? 10.641 15.938 -0.504 1 98.81 14 PHE B C 1
ATOM 1277 O O . PHE B 1 14 ? 9.625 16.453 -0.015 1 98.81 14 PHE B O 1
ATOM 1284 N N . GLN B 1 15 ? 11.023 16.188 -1.706 1 98.69 15 GLN B N 1
ATOM 1285 C CA . GLN B 1 15 ? 10.336 17.141 -2.555 1 98.69 15 GLN B CA 1
ATOM 1286 C C . GLN B 1 15 ? 8.922 16.672 -2.896 1 98.69 15 GLN B C 1
ATOM 1288 O O . GLN B 1 15 ? 7.988 17.469 -2.955 1 98.69 15 GLN B O 1
ATOM 1293 N N . ALA B 1 16 ? 8.75 15.359 -3.131 1 98.56 16 ALA B N 1
ATOM 1294 C CA . ALA B 1 16 ? 7.445 14.789 -3.463 1 98.56 16 ALA B CA 1
ATOM 1295 C C . ALA B 1 16 ? 6.449 14.984 -2.322 1 98.56 16 ALA B C 1
ATOM 1297 O O . ALA B 1 16 ? 5.246 15.117 -2.555 1 98.56 16 ALA B O 1
ATOM 1298 N N . LEU B 1 17 ? 6.945 15.062 -1.083 1 98.69 17 LEU B N 1
ATOM 1299 C CA . LEU B 1 17 ? 6.09 15.125 0.099 1 98.69 17 LEU B CA 1
ATOM 1300 C C . LEU B 1 17 ? 5.867 16.562 0.535 1 98.69 17 LEU B C 1
ATOM 1302 O O . LEU B 1 17 ? 5.371 16.812 1.635 1 98.69 17 LEU B O 1
ATOM 1306 N N . GLN B 1 18 ? 6.258 17.547 -0.346 1 98.31 18 GLN B N 1
ATOM 1307 C CA . GLN B 1 18 ? 6.035 18.953 -0.021 1 98.31 18 GLN B CA 1
ATOM 1308 C C . GLN B 1 18 ? 4.66 19.422 -0.489 1 98.31 18 GLN B C 1
ATOM 1310 O O . GLN B 1 18 ? 4.293 20.578 -0.306 1 98.31 18 GLN B O 1
ATOM 1315 N N . LYS B 1 19 ? 3.84 18.562 -1.086 1 96.06 19 LYS B N 1
ATOM 1316 C CA . LYS B 1 19 ? 2.455 18.781 -1.503 1 96.06 19 LYS B CA 1
ATOM 1317 C C . LYS B 1 19 ? 1.595 17.562 -1.18 1 96.06 19 LYS B C 1
ATOM 1319 O O . LYS B 1 19 ? 2.117 16.469 -0.919 1 96.06 19 LYS B O 1
ATOM 1324 N N . GLU B 1 20 ? 0.303 17.828 -1.079 1 96 20 GLU B N 1
ATOM 1325 C CA . GLU B 1 20 ? -0.568 16.672 -0.894 1 96 20 GLU B CA 1
ATOM 1326 C C . GLU B 1 20 ? -0.343 15.625 -1.988 1 96 20 GLU B C 1
ATOM 1328 O O . GLU B 1 20 ? -0.032 15.977 -3.129 1 96 20 GLU B O 1
ATOM 1333 N N . ARG B 1 21 ? -0.49 14.398 -1.617 1 96.19 21 ARG B N 1
ATOM 1334 C CA . ARG B 1 21 ? -0.282 13.344 -2.604 1 96.19 21 ARG B CA 1
ATOM 1335 C C . ARG B 1 21 ? -0.869 12.023 -2.121 1 96.19 21 ARG B C 1
ATOM 1337 O O . ARG B 1 21 ? -1.021 11.805 -0.917 1 96.19 21 ARG B O 1
ATOM 1344 N N . TYR B 1 22 ? -1.16 11.188 -3.088 1 98.56 22 TYR B N 1
ATOM 1345 C CA . TYR B 1 22 ? -1.657 9.844 -2.82 1 98.56 22 TYR B CA 1
ATOM 1346 C C . TYR B 1 22 ? -0.569 8.977 -2.205 1 98.56 22 TYR B C 1
ATOM 1348 O O . TYR B 1 22 ? 0.49 8.773 -2.805 1 98.56 22 TYR B O 1
ATOM 1356 N N . VAL B 1 23 ? -0.758 8.438 -0.953 1 98.88 23 VAL B N 1
ATOM 1357 C CA . VAL B 1 23 ? 0.129 7.469 -0.323 1 98.88 23 VAL B CA 1
ATOM 1358 C C . VAL B 1 23 ? -0.698 6.379 0.359 1 98.88 23 VAL B C 1
ATOM 1360 O O . VAL B 1 23 ? -1.9 6.547 0.574 1 98.88 23 VAL B O 1
ATOM 1363 N N . ILE B 1 24 ? -0.08 5.242 0.626 1 98.94 24 ILE B N 1
ATOM 1364 C CA . ILE B 1 24 ? -0.688 4.172 1.405 1 98.94 24 ILE B CA 1
ATOM 1365 C C . ILE B 1 24 ? -0.021 4.09 2.777 1 98.94 24 ILE B C 1
ATOM 1367 O O . ILE B 1 24 ? 1.208 4.051 2.875 1 98.94 24 ILE B O 1
ATOM 1371 N N . VAL B 1 25 ? -0.792 4.102 3.801 1 98.88 25 VAL B N 1
ATOM 1372 C CA . VAL B 1 25 ? -0.305 3.916 5.164 1 98.88 25 VAL B CA 1
ATOM 1373 C C . VAL B 1 25 ? -0.604 2.492 5.625 1 98.88 25 VAL B C 1
ATOM 1375 O O . VAL B 1 25 ? -1.734 2.016 5.5 1 98.88 25 VAL B O 1
ATOM 1378 N N . CYS B 1 26 ? 0.398 1.83 6.125 1 98.88 26 CYS B N 1
ATOM 1379 C CA . CYS B 1 26 ? 0.281 0.475 6.652 1 98.88 26 CYS B CA 1
ATOM 1380 C C . CYS B 1 26 ? 0.556 0.446 8.148 1 98.88 26 CYS B C 1
ATOM 1382 O O . CYS B 1 26 ? 1.622 0.871 8.602 1 98.88 26 CYS B O 1
ATOM 1384 N N . THR B 1 27 ? -0.346 -0.025 8.969 1 98.88 27 THR B N 1
ATOM 1385 C CA . THR B 1 27 ? -0.237 -0.168 10.414 1 98.88 27 THR B CA 1
ATOM 1386 C C . THR B 1 27 ? -0.546 -1.601 10.844 1 98.88 27 THR B C 1
ATOM 1388 O O . THR B 1 27 ? -0.821 -2.459 10 1 98.88 27 THR B O 1
ATOM 1391 N N . ILE B 1 28 ? -0.372 -1.847 12.125 1 98.75 28 ILE B N 1
ATOM 1392 C CA . ILE B 1 28 ? -0.827 -3.09 12.742 1 98.75 28 ILE B CA 1
ATOM 1393 C C . ILE B 1 28 ? -2.197 -2.877 13.383 1 98.75 28 ILE B C 1
ATOM 1395 O O . ILE B 1 28 ? -2.35 -2.031 14.266 1 98.75 28 ILE B O 1
ATOM 1399 N N . ASP B 1 29 ? -3.154 -3.625 12.898 1 98.62 29 ASP B N 1
ATOM 1400 C CA . ASP B 1 29 ? -4.504 -3.471 13.43 1 98.62 29 ASP B CA 1
ATOM 1401 C C . ASP B 1 29 ? -4.543 -3.76 14.922 1 98.62 29 ASP B C 1
ATOM 1403 O O . ASP B 1 29 ? -4.094 -4.816 15.367 1 98.62 29 ASP B O 1
ATOM 1407 N N . HIS B 1 30 ? -5.125 -2.941 15.672 1 98.38 30 HIS B N 1
ATOM 1408 C CA . HIS B 1 30 ? -5.051 -3.023 17.125 1 98.38 30 HIS B CA 1
ATOM 1409 C C . HIS B 1 30 ? -5.914 -4.164 17.656 1 98.38 30 HIS B C 1
ATOM 1411 O O . HIS B 1 30 ? -5.668 -4.676 18.75 1 98.38 30 HIS B O 1
ATOM 1417 N N . GLU B 1 31 ? -6.898 -4.578 16.906 1 98 31 GLU B N 1
ATOM 1418 C CA . GLU B 1 31 ? -7.777 -5.652 17.359 1 98 31 GLU B CA 1
ATOM 1419 C C . GLU B 1 31 ? -7.266 -7.016 16.906 1 98 31 GLU B C 1
ATOM 1421 O O . GLU B 1 31 ? -7.266 -7.977 17.672 1 98 31 GLU B O 1
ATOM 1426 N N . THR B 1 32 ? -6.785 -7.086 15.641 1 97.38 32 THR B N 1
ATOM 1427 C CA . THR B 1 32 ? -6.531 -8.391 15.039 1 97.38 32 THR B CA 1
ATOM 1428 C C . THR B 1 32 ? -5.035 -8.68 14.977 1 97.38 32 THR B C 1
ATOM 1430 O O . THR B 1 32 ? -4.625 -9.828 14.82 1 97.38 32 THR B O 1
ATOM 1433 N N . GLY B 1 33 ? -4.223 -7.641 15.031 1 97.81 33 GLY B N 1
ATOM 1434 C CA . GLY B 1 33 ? -2.793 -7.82 14.844 1 97.81 33 GLY B CA 1
ATOM 1435 C C . GLY B 1 33 ? -2.395 -7.992 13.391 1 97.81 33 GLY B C 1
ATOM 1436 O O . GLY B 1 33 ? -1.223 -8.227 13.086 1 97.81 33 GLY B O 1
ATOM 1437 N N . ALA B 1 34 ? -3.355 -7.875 12.5 1 98.44 34 ALA B N 1
ATOM 1438 C CA . ALA B 1 34 ? -3.119 -8.031 11.07 1 98.44 34 ALA B CA 1
ATOM 1439 C C . ALA B 1 34 ? -2.67 -6.711 10.445 1 98.44 34 ALA B C 1
ATOM 1441 O O . ALA B 1 34 ? -2.834 -5.645 11.039 1 98.44 34 ALA B O 1
ATOM 1442 N N . PRO B 1 35 ? -2.018 -6.801 9.266 1 98.75 35 PRO B N 1
ATOM 1443 C CA . PRO B 1 35 ? -1.721 -5.551 8.562 1 98.75 35 PRO B CA 1
ATOM 1444 C C . PRO B 1 35 ? -2.979 -4.77 8.188 1 98.75 35 PRO B C 1
ATOM 1446 O O . PRO B 1 35 ? -3.979 -5.363 7.781 1 98.75 35 PRO B O 1
ATOM 1449 N N . ASN B 1 36 ? -2.979 -3.473 8.375 1 98.69 36 ASN B N 1
ATOM 1450 C CA . ASN B 1 36 ? -4.031 -2.545 7.977 1 98.69 36 ASN B CA 1
ATOM 1451 C C . ASN B 1 36 ? -3.51 -1.488 7.008 1 98.69 36 ASN B C 1
ATOM 1453 O O . ASN B 1 36 ? -2.48 -0.86 7.262 1 98.69 36 ASN B O 1
ATOM 1457 N N . ALA B 1 37 ? -4.145 -1.364 5.852 1 98.69 37 ALA B N 1
ATOM 1458 C CA . ALA B 1 37 ? -3.709 -0.402 4.844 1 98.69 37 ALA B CA 1
ATOM 1459 C C . ALA B 1 37 ? -4.812 0.604 4.531 1 98.69 37 ALA B C 1
ATOM 1461 O O . ALA B 1 37 ? -5.988 0.243 4.461 1 98.69 37 ALA B O 1
ATOM 1462 N N . SER B 1 38 ? -4.469 1.84 4.332 1 98.44 38 SER B N 1
ATOM 1463 C CA . SER B 1 38 ? -5.391 2.914 3.979 1 98.44 38 SER B CA 1
ATOM 1464 C C . SER B 1 38 ? -4.73 3.932 3.057 1 98.44 38 SER B C 1
ATOM 1466 O O . SER B 1 38 ? -3.555 4.262 3.229 1 98.44 38 SER B O 1
ATOM 1468 N N . ALA B 1 39 ? -5.488 4.387 2.127 1 98.75 39 ALA B N 1
ATOM 1469 C CA . ALA B 1 39 ? -5.008 5.48 1.28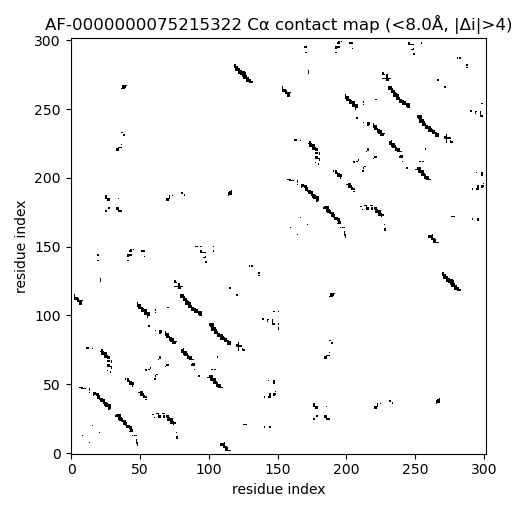6 1 98.75 39 ALA B CA 1
ATOM 1470 C C . ALA B 1 39 ? -5.297 6.836 1.929 1 98.75 39 ALA B C 1
ATOM 1472 O O . ALA B 1 39 ? -6.387 7.059 2.461 1 98.75 39 ALA B O 1
ATOM 1473 N N . ILE B 1 40 ? -4.297 7.73 1.935 1 98.69 40 ILE B N 1
ATOM 1474 C CA . ILE B 1 40 ? -4.473 9.086 2.434 1 98.69 40 ILE B CA 1
ATOM 1475 C C . ILE B 1 40 ? -3.801 10.078 1.483 1 98.69 40 ILE B C 1
ATOM 1477 O O . ILE B 1 40 ? -3.035 9.68 0.603 1 98.69 40 ILE B O 1
ATOM 1481 N N . SER B 1 41 ? -4.09 11.375 1.697 1 98.38 41 SER B N 1
ATOM 1482 C CA . SER B 1 41 ? -3.549 12.344 0.747 1 98.38 41 SER B CA 1
ATOM 1483 C C . SER B 1 41 ? -2.938 13.539 1.465 1 98.38 41 SER B C 1
ATOM 1485 O O . SER B 1 41 ? -2.18 14.305 0.868 1 98.38 41 SER B O 1
ATOM 1487 N N . TRP B 1 42 ? -3.412 13.836 2.748 1 98.62 42 TRP B N 1
ATOM 1488 C CA . TRP B 1 42 ? -2.865 14.977 3.48 1 98.62 42 TRP B CA 1
ATOM 1489 C C . TRP B 1 42 ? -1.591 14.586 4.219 1 98.62 42 TRP B C 1
ATOM 1491 O O . TRP B 1 42 ? -1.625 14.297 5.418 1 98.62 42 TRP B O 1
ATOM 1501 N N . VAL B 1 43 ? -0.482 14.641 3.508 1 98.81 43 VAL B N 1
ATOM 1502 C CA . VAL B 1 43 ? 0.83 14.227 3.998 1 98.81 43 VAL B CA 1
ATOM 1503 C C . VAL B 1 43 ? 1.856 15.32 3.707 1 98.81 43 VAL B C 1
ATOM 1505 O O . VAL B 1 43 ? 1.712 16.078 2.744 1 98.81 43 VAL B O 1
ATOM 1508 N N . TYR B 1 44 ? 2.842 15.414 4.609 1 98.62 44 TYR B N 1
ATOM 1509 C CA . TYR B 1 44 ? 3.844 16.469 4.539 1 98.62 44 TYR B CA 1
ATOM 1510 C C . TYR B 1 44 ? 5.121 16.062 5.266 1 98.62 44 TYR B C 1
ATOM 1512 O O . TYR B 1 44 ? 5.062 15.477 6.352 1 98.62 44 TYR B O 1
ATOM 1520 N N . ALA B 1 45 ? 6.289 16.297 4.59 1 98.81 45 ALA B N 1
ATOM 1521 C CA . ALA B 1 45 ? 7.559 16.094 5.277 1 98.81 45 ALA B CA 1
ATOM 1522 C C . ALA B 1 45 ? 8.148 17.422 5.75 1 98.81 45 ALA B C 1
ATOM 1524 O O . ALA B 1 45 ? 8.664 18.203 4.941 1 98.81 45 ALA B O 1
ATOM 1525 N N . PRO B 1 46 ? 8.117 17.688 7.066 1 98.62 46 PRO B N 1
ATOM 1526 C CA . PRO B 1 46 ? 8.719 18.922 7.574 1 98.62 46 PRO B CA 1
ATOM 1527 C C . PRO B 1 46 ? 10.25 18.891 7.555 1 98.62 46 PRO B C 1
ATOM 1529 O O . PRO B 1 46 ? 10.891 19.938 7.605 1 98.62 46 PRO B O 1
ATOM 1532 N N . ALA B 1 47 ? 10.836 17.719 7.57 1 98.56 47 ALA B N 1
ATOM 1533 C CA . ALA B 1 47 ? 12.266 17.438 7.52 1 98.56 47 ALA B CA 1
ATOM 1534 C C . ALA B 1 47 ? 12.531 16.078 6.855 1 98.56 47 ALA B C 1
ATOM 1536 O O . ALA B 1 47 ? 11.586 15.344 6.543 1 98.56 47 ALA B O 1
ATOM 1537 N N . HIS B 1 48 ? 13.758 15.75 6.602 1 98.69 48 HIS B N 1
ATOM 1538 C CA . HIS B 1 48 ? 14.094 14.531 5.879 1 98.69 48 HIS B CA 1
ATOM 1539 C C . HIS B 1 48 ? 13.867 13.297 6.746 1 98.69 48 HIS B C 1
ATOM 1541 O O . HIS B 1 48 ? 13.812 12.172 6.234 1 98.69 48 HIS B O 1
ATOM 1547 N N . ASP B 1 49 ? 13.758 13.492 8.078 1 98.69 49 ASP B N 1
ATOM 1548 C CA . ASP B 1 49 ? 13.664 12.336 8.961 1 98.69 49 ASP B CA 1
ATOM 1549 C C . ASP B 1 49 ? 12.281 12.234 9.602 1 98.69 49 ASP B C 1
ATOM 1551 O O . ASP B 1 49 ? 12.094 11.484 10.555 1 98.69 49 ASP B O 1
ATOM 1555 N N . LYS B 1 50 ? 11.273 12.984 9.07 1 98.75 50 LYS B N 1
ATOM 1556 C CA . LYS B 1 50 ? 9.93 12.977 9.633 1 98.75 50 LYS B CA 1
ATOM 1557 C C . LYS B 1 50 ? 8.875 13.086 8.531 1 98.75 50 LYS B C 1
ATOM 1559 O O . LYS B 1 50 ? 9.109 13.75 7.512 1 98.75 50 LYS B O 1
ATOM 1564 N N . VAL B 1 51 ? 7.789 12.531 8.766 1 98.88 51 VAL B N 1
ATOM 1565 C CA . VAL B 1 51 ? 6.594 12.727 7.945 1 98.88 51 VAL B CA 1
ATOM 1566 C C . VAL B 1 51 ? 5.398 13.039 8.844 1 98.88 51 VAL B C 1
ATOM 1568 O O . VAL B 1 51 ? 5.219 12.406 9.891 1 98.88 51 VAL B O 1
ATOM 1571 N N . TYR B 1 52 ? 4.633 14.008 8.484 1 98.88 52 TYR B N 1
ATOM 1572 C CA . TYR B 1 52 ? 3.338 14.312 9.086 1 98.88 52 TYR B CA 1
ATOM 1573 C C . TYR B 1 52 ? 2.197 13.938 8.148 1 98.88 52 TYR B C 1
ATOM 1575 O O . TYR B 1 52 ? 2.322 14.062 6.93 1 98.88 52 TYR B O 1
ATOM 1583 N N . PHE B 1 53 ? 1.116 13.508 8.734 1 98.88 53 PHE B N 1
ATOM 1584 C CA . PHE B 1 53 ? -0.095 13.398 7.926 1 98.88 53 PHE B CA 1
ATOM 1585 C C . PHE B 1 53 ? -1.337 13.578 8.789 1 98.88 53 PHE B C 1
ATOM 1587 O O . PHE B 1 53 ? -1.277 13.414 10.016 1 98.88 53 PHE B O 1
ATOM 1594 N N . ALA B 1 54 ? -2.422 13.945 8.188 1 98.69 54 ALA B N 1
ATOM 1595 C CA . ALA B 1 54 ? -3.68 14.195 8.891 1 98.69 54 ALA B CA 1
ATOM 1596 C C . ALA B 1 54 ? -4.727 13.148 8.523 1 98.69 54 ALA B C 1
ATOM 1598 O O . ALA B 1 54 ? -4.828 12.734 7.367 1 98.69 54 ALA B O 1
ATOM 1599 N N . VAL B 1 55 ? -5.473 12.695 9.523 1 98.44 55 VAL B N 1
ATOM 1600 C CA . VAL B 1 55 ? -6.57 11.758 9.352 1 98.44 55 VAL B CA 1
ATOM 1601 C C . VAL B 1 55 ? -7.695 12.086 10.328 1 98.44 55 VAL B C 1
ATOM 1603 O O . VAL B 1 55 ? -7.484 12.812 11.305 1 98.44 55 VAL B O 1
ATOM 1606 N N . ASP B 1 56 ? -8.852 11.578 9.984 1 97.81 56 ASP B N 1
ATOM 1607 C CA . ASP B 1 56 ? -9.953 11.719 10.93 1 97.81 56 ASP B CA 1
ATOM 1608 C C . ASP B 1 56 ? -9.57 11.18 12.305 1 97.81 56 ASP B C 1
ATOM 1610 O O . ASP B 1 56 ? -8.93 10.133 12.414 1 97.81 56 ASP B O 1
ATOM 1614 N N . GLN B 1 57 ? -10.008 11.82 13.352 1 97.19 57 GLN B N 1
ATOM 1615 C CA . GLN B 1 57 ? -9.695 11.422 14.719 1 97.19 57 GLN B CA 1
ATOM 1616 C C . GLN B 1 57 ? -10.219 10.023 15.023 1 97.19 57 GLN B C 1
ATOM 1618 O O . GLN B 1 57 ? -9.648 9.305 15.852 1 97.19 57 GLN B O 1
ATOM 1623 N N . ARG B 1 58 ? -11.297 9.664 14.406 1 95.56 58 ARG B N 1
ATOM 1624 C CA . ARG B 1 58 ? -11.953 8.391 14.68 1 95.56 58 ARG B CA 1
ATOM 1625 C C . ARG B 1 58 ? -11.414 7.293 13.766 1 95.56 58 ARG B C 1
ATOM 1627 O O . ARG B 1 58 ? -11.906 6.16 13.797 1 95.56 58 ARG B O 1
ATOM 1634 N N . SER B 1 59 ? -10.438 7.645 12.945 1 96.94 59 SER B N 1
ATOM 1635 C CA . SER B 1 59 ? -9.914 6.66 12 1 96.94 59 SER B CA 1
ATOM 1636 C C . SER B 1 59 ? -9.258 5.496 12.734 1 96.94 59 SER B C 1
ATOM 1638 O O . SER B 1 59 ? -8.727 5.664 13.836 1 96.94 59 SER B O 1
ATOM 1640 N N . ARG B 1 60 ? -9.336 4.359 12.172 1 97.25 60 ARG B N 1
ATOM 1641 C CA . ARG B 1 60 ? -8.664 3.18 12.711 1 97.25 60 ARG B CA 1
ATOM 1642 C C . ARG B 1 60 ? -7.156 3.406 12.805 1 97.25 60 ARG B C 1
ATOM 1644 O O . ARG B 1 60 ? -6.492 2.826 13.664 1 97.25 60 ARG B O 1
ATOM 1651 N N . ILE B 1 61 ? -6.602 4.258 11.969 1 98.56 61 ILE B N 1
ATOM 1652 C CA . ILE B 1 61 ? -5.176 4.57 11.969 1 98.56 61 ILE B CA 1
ATOM 1653 C C . ILE B 1 61 ? -4.773 5.117 13.336 1 98.56 61 ILE B C 1
ATOM 1655 O O . ILE B 1 61 ? -3.754 4.711 13.898 1 98.56 61 ILE B O 1
ATOM 1659 N N . VAL B 1 62 ? -5.566 6.012 13.867 1 98.69 62 VAL B N 1
ATOM 1660 C CA . VAL B 1 62 ? -5.262 6.629 15.148 1 98.69 62 VAL B CA 1
ATOM 1661 C C . VAL B 1 62 ? -5.234 5.562 16.25 1 98.69 62 VAL B C 1
ATOM 1663 O O . VAL B 1 62 ? -4.289 5.492 17.031 1 98.69 62 VAL B O 1
ATOM 1666 N N . ALA B 1 63 ? -6.242 4.684 16.25 1 98.56 63 ALA B N 1
ATOM 1667 C CA . ALA B 1 63 ? -6.309 3.611 17.234 1 98.56 63 ALA B CA 1
ATOM 1668 C C . ALA B 1 63 ? -5.125 2.656 17.094 1 98.56 63 ALA B C 1
ATOM 1670 O O . ALA B 1 63 ? -4.543 2.223 18.094 1 98.56 63 ALA B O 1
ATOM 1671 N N . ASN B 1 64 ? -4.793 2.328 15.859 1 98.81 64 ASN B N 1
ATOM 1672 C CA . ASN B 1 64 ? -3.678 1.423 15.602 1 98.81 64 ASN B CA 1
ATOM 1673 C C . ASN B 1 64 ? -2.359 2.006 16.109 1 98.81 64 ASN B C 1
ATOM 1675 O O . ASN B 1 64 ? -1.582 1.318 16.766 1 98.81 64 ASN B O 1
ATOM 1679 N N . VAL B 1 65 ? -2.109 3.268 15.812 1 98.62 65 VAL B N 1
ATOM 1680 C CA . VAL B 1 65 ? -0.865 3.943 16.156 1 98.62 65 VAL B CA 1
ATOM 1681 C C . VAL B 1 65 ? -0.73 4.016 17.688 1 98.62 65 VAL B C 1
ATOM 1683 O O . VAL B 1 65 ? 0.37 3.871 18.219 1 98.62 65 VAL B O 1
ATOM 1686 N N . GLN B 1 66 ? -1.808 4.211 18.344 1 98.5 66 GLN B N 1
ATOM 1687 C CA . GLN B 1 66 ? -1.795 4.285 19.797 1 98.5 66 GLN B CA 1
ATOM 1688 C C . GLN B 1 66 ? -1.447 2.93 20.406 1 98.5 66 GLN B C 1
ATOM 1690 O O . GLN B 1 66 ? -0.799 2.865 21.453 1 98.5 66 GLN B O 1
ATOM 1695 N N . ALA B 1 67 ? -1.812 1.873 19.766 1 98.62 67 ALA B N 1
ATOM 1696 C CA . ALA B 1 67 ? -1.572 0.525 20.281 1 98.62 67 ALA B CA 1
ATOM 1697 C C . ALA B 1 67 ? -0.191 0.023 19.859 1 98.62 67 ALA B C 1
ATOM 1699 O O . ALA B 1 67 ? 0.453 -0.718 20.609 1 98.62 67 ALA B O 1
ATOM 1700 N N . ASN B 1 68 ? 0.243 0.3 18.672 1 98.62 68 ASN B N 1
ATOM 1701 C CA . ASN B 1 68 ? 1.52 -0.096 18.094 1 98.62 68 ASN B CA 1
ATOM 1702 C C . ASN B 1 68 ? 2.082 0.995 17.188 1 98.62 68 ASN B C 1
ATOM 1704 O O . ASN B 1 68 ? 1.564 1.226 16.094 1 98.62 68 ASN B O 1
ATOM 1708 N N . PRO B 1 69 ? 3.148 1.615 17.547 1 98.81 69 PRO B N 1
ATOM 1709 C CA . PRO B 1 69 ? 3.639 2.793 16.828 1 98.81 69 PRO B CA 1
ATOM 1710 C C . PRO B 1 69 ? 4.293 2.439 15.5 1 98.81 69 PRO B C 1
ATOM 1712 O O . PRO B 1 69 ? 4.582 3.328 14.695 1 98.81 69 PRO B O 1
ATOM 1715 N N . ALA B 1 70 ? 4.617 1.166 15.297 1 98.81 70 ALA B N 1
ATOM 1716 C CA . ALA B 1 70 ? 5.293 0.771 14.062 1 98.81 70 ALA B CA 1
ATOM 1717 C C . ALA B 1 70 ? 4.406 1.013 12.852 1 98.81 70 ALA B C 1
ATOM 1719 O O . ALA B 1 70 ? 3.225 0.662 12.859 1 98.81 70 ALA B O 1
ATOM 1720 N N . MET B 1 71 ? 4.91 1.646 11.781 1 98.25 71 MET B N 1
ATOM 1721 C CA . MET B 1 71 ? 4.129 1.864 10.57 1 98.25 71 MET B CA 1
ATOM 1722 C C . MET B 1 71 ? 5.035 1.995 9.352 1 98.25 71 MET B C 1
ATOM 1724 O O . MET B 1 71 ? 6.254 2.119 9.492 1 98.25 71 MET B O 1
ATOM 1728 N N . SER B 1 72 ? 4.492 1.866 8.227 1 98.81 72 SER B N 1
ATOM 1729 C CA . SER B 1 72 ? 5.141 2.109 6.938 1 98.81 72 SER B CA 1
ATOM 1730 C C . SER B 1 72 ? 4.254 2.941 6.02 1 98.81 72 SER B C 1
ATOM 1732 O O . SER B 1 72 ? 3.031 2.775 6.016 1 98.81 72 SER B O 1
ATOM 1734 N N . ILE B 1 73 ? 4.824 3.846 5.348 1 98.94 73 ILE B N 1
ATOM 1735 C CA . ILE B 1 73 ? 4.156 4.629 4.312 1 98.94 73 ILE B CA 1
ATOM 1736 C C . ILE B 1 73 ? 4.699 4.238 2.939 1 98.94 73 ILE B C 1
ATOM 1738 O O . ILE B 1 73 ? 5.91 4.27 2.713 1 98.94 73 ILE B O 1
ATOM 1742 N N . VAL B 1 74 ? 3.854 3.826 2.053 1 98.94 74 VAL B N 1
ATOM 1743 C CA . VAL B 1 74 ? 4.25 3.52 0.683 1 98.94 74 VAL B CA 1
ATOM 1744 C C . VAL B 1 74 ? 4.074 4.758 -0.195 1 98.94 74 VAL B C 1
ATOM 1746 O O . VAL B 1 74 ? 2.984 5.332 -0.255 1 98.94 74 VAL B O 1
ATOM 1749 N N . LEU B 1 75 ? 5.098 5.129 -0.843 1 98.88 75 LEU B N 1
ATOM 1750 C CA . LEU B 1 75 ? 5.152 6.32 -1.686 1 98.88 75 LEU B CA 1
ATOM 1751 C C . LEU B 1 75 ? 5.605 5.969 -3.098 1 98.88 75 LEU B C 1
ATOM 1753 O O . LEU B 1 75 ? 6.676 5.383 -3.281 1 98.88 75 LEU B O 1
ATOM 1757 N N . ILE B 1 76 ? 4.777 6.273 -4.09 1 98.81 76 ILE B N 1
ATOM 1758 C CA . ILE B 1 76 ? 5.141 6.125 -5.492 1 98.81 76 ILE B CA 1
ATOM 1759 C C . ILE B 1 76 ? 5.703 7.438 -6.027 1 98.81 76 ILE B C 1
ATOM 1761 O O . ILE B 1 76 ? 4.969 8.414 -6.199 1 98.81 76 ILE B O 1
ATOM 1765 N N . ALA B 1 77 ? 6.961 7.516 -6.23 1 98.19 77 ALA B N 1
ATOM 1766 C CA . ALA B 1 77 ? 7.691 8.703 -6.664 1 98.19 77 ALA B CA 1
ATOM 1767 C C . ALA B 1 77 ? 9.055 8.328 -7.238 1 98.19 77 ALA B C 1
ATOM 1769 O O . ALA B 1 77 ? 9.5 7.188 -7.102 1 98.19 77 ALA B O 1
ATOM 1770 N N . ASN B 1 78 ? 9.656 9.289 -7.953 1 97.88 78 ASN B N 1
ATOM 1771 C CA . ASN B 1 78 ? 11.016 9.086 -8.445 1 97.88 78 ASN B CA 1
ATOM 1772 C C . ASN B 1 78 ? 11.133 7.801 -9.258 1 97.88 78 ASN B C 1
ATOM 1774 O O . ASN B 1 78 ? 12.07 7.023 -9.07 1 97.88 78 ASN B O 1
ATOM 1778 N N . GLU B 1 79 ? 10.109 7.477 -10.062 1 98.12 79 GLU B N 1
ATOM 1779 C CA . GLU B 1 79 ? 10.008 6.359 -10.992 1 98.12 79 GLU B CA 1
ATOM 1780 C C . GLU B 1 79 ? 10.055 5.02 -10.258 1 98.12 79 GLU B C 1
ATOM 1782 O O . GLU B 1 79 ? 10.484 4.012 -10.82 1 98.12 79 GLU B O 1
ATOM 1787 N N . SER B 1 80 ? 9.75 5.062 -8.977 1 98.38 80 SER B N 1
ATOM 1788 C CA . SER B 1 80 ? 9.82 3.838 -8.188 1 98.38 80 SER B CA 1
ATOM 1789 C C . SER B 1 80 ? 8.758 3.82 -7.094 1 98.38 80 SER B C 1
ATOM 1791 O O . SER B 1 80 ? 7.848 4.652 -7.094 1 98.38 80 SER B O 1
ATOM 1793 N N . THR B 1 81 ? 8.727 2.779 -6.301 1 98.81 81 THR B N 1
ATOM 1794 C CA . THR B 1 81 ? 7.902 2.629 -5.105 1 98.81 81 THR B CA 1
ATOM 1795 C C . THR B 1 81 ? 8.781 2.514 -3.861 1 98.81 81 THR B C 1
ATOM 1797 O O . THR B 1 81 ? 9.695 1.687 -3.812 1 98.81 81 THR B O 1
ATOM 1800 N N . TYR B 1 82 ? 8.492 3.322 -2.881 1 98.81 82 TYR B N 1
ATOM 1801 C CA . TYR B 1 82 ? 9.297 3.33 -1.661 1 98.81 82 TYR B CA 1
ATOM 1802 C C . TYR B 1 82 ? 8.438 3.002 -0.445 1 98.81 82 TYR B C 1
ATOM 1804 O O . TYR B 1 82 ? 7.258 3.355 -0.396 1 98.81 82 TYR B O 1
ATOM 1812 N N . SER B 1 83 ? 9.023 2.295 0.462 1 98.81 83 SER B N 1
ATOM 1813 C CA . SER B 1 83 ? 8.469 2.145 1.803 1 98.81 83 SER B CA 1
ATOM 1814 C C . SER B 1 83 ? 9.242 2.988 2.816 1 98.81 83 SER B C 1
ATOM 1816 O O . SER B 1 83 ? 10.453 2.844 2.959 1 98.81 83 SER B O 1
ATOM 1818 N N . ILE B 1 84 ? 8.57 3.893 3.445 1 98.88 84 ILE B N 1
ATOM 1819 C CA . ILE B 1 84 ? 9.102 4.707 4.531 1 98.88 84 I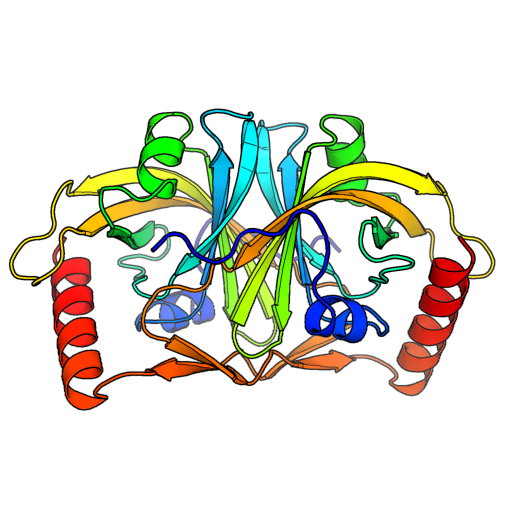LE B CA 1
ATOM 1820 C C . ILE B 1 84 ? 8.648 4.141 5.875 1 98.88 84 ILE B C 1
ATOM 1822 O O . ILE B 1 84 ? 7.488 4.301 6.266 1 98.88 84 ILE B O 1
ATOM 1826 N N . SER B 1 85 ? 9.539 3.51 6.59 1 98.75 85 SER B N 1
ATOM 1827 C CA . SER B 1 85 ? 9.195 2.84 7.84 1 98.75 85 SER B CA 1
ATOM 1828 C C . SER B 1 85 ? 9.695 3.623 9.047 1 98.75 85 SER B C 1
ATOM 1830 O O . SER B 1 85 ? 10.75 4.258 8.984 1 98.75 85 SER B O 1
ATOM 1832 N N . GLY B 1 86 ? 8.922 3.543 10.086 1 98.75 86 GLY B N 1
ATOM 1833 C CA . GLY B 1 86 ? 9.32 4.219 11.312 1 98.75 86 GLY B CA 1
ATOM 1834 C C . GLY B 1 86 ? 8.312 4.062 12.438 1 98.75 86 GLY B C 1
ATOM 1835 O O . GLY B 1 86 ? 7.566 3.082 12.477 1 98.75 86 GLY B O 1
ATOM 1836 N N . LYS B 1 87 ? 8.391 4.941 13.422 1 98.88 87 LYS B N 1
ATOM 1837 C CA . LYS B 1 87 ? 7.496 4.961 14.57 1 98.88 87 LYS B CA 1
ATOM 1838 C C . LYS B 1 87 ? 6.609 6.199 14.562 1 98.88 87 LYS B C 1
ATOM 1840 O O . LYS B 1 87 ? 7.09 7.312 14.336 1 98.88 87 LYS B O 1
ATOM 1845 N N . ALA B 1 88 ? 5.375 5.953 14.797 1 98.94 88 ALA B N 1
ATOM 1846 C CA . ALA B 1 88 ? 4.387 7.027 14.711 1 98.94 88 ALA B CA 1
ATOM 1847 C C . ALA B 1 88 ? 3.779 7.324 16.078 1 98.94 88 ALA B C 1
ATOM 1849 O O . ALA B 1 88 ? 3.764 6.465 16.953 1 98.94 88 ALA B O 1
ATOM 1850 N N . HIS B 1 89 ? 3.303 8.492 16.281 1 98.88 89 HIS B N 1
ATOM 1851 C CA . HIS B 1 89 ? 2.492 8.898 17.422 1 98.88 89 HIS B CA 1
ATOM 1852 C C . HIS B 1 89 ? 1.54 10.023 17.047 1 98.88 89 HIS B C 1
ATOM 1854 O O . HIS B 1 89 ? 1.731 10.695 16.031 1 98.88 89 HIS B O 1
ATOM 1860 N N . VAL B 1 90 ? 0.5 10.148 17.844 1 98.69 90 VAL B N 1
ATOM 1861 C CA . VAL B 1 90 ? -0.423 11.258 17.641 1 98.69 90 VAL B CA 1
ATOM 1862 C C . VAL B 1 90 ? 0.217 12.555 18.141 1 98.69 90 VAL B C 1
ATOM 1864 O O . VAL B 1 90 ? 0.338 12.773 19.344 1 98.69 90 VAL B O 1
ATOM 1867 N N . LYS B 1 91 ? 0.597 13.422 17.266 1 98.56 91 LYS B N 1
ATOM 1868 C CA . LYS B 1 91 ? 1.257 14.68 17.578 1 98.56 91 LYS B CA 1
ATOM 1869 C C . LYS B 1 91 ? 0.246 15.727 18.047 1 98.56 91 LYS B C 1
ATOM 1871 O O . LYS B 1 91 ? 0.514 16.484 18.984 1 98.56 91 LYS B O 1
ATOM 1876 N N . VAL B 1 92 ? -0.829 15.875 17.281 1 98.19 92 VAL B N 1
ATOM 1877 C CA . VAL B 1 92 ? -1.934 16.781 17.594 1 98.19 92 VAL B CA 1
ATOM 1878 C C . VAL B 1 92 ? -3.254 16.016 17.562 1 98.19 92 VAL B C 1
ATOM 1880 O O . VAL B 1 92 ? -3.598 15.391 16.562 1 98.19 92 VAL B O 1
ATOM 1883 N N . GLU B 1 93 ? -4 16.062 18.609 1 97.38 93 GLU B N 1
ATOM 1884 C CA . GLU B 1 93 ? -5.234 15.289 18.719 1 97.38 93 GLU B CA 1
ATOM 1885 C C . GLU B 1 93 ? -6.336 15.875 17.844 1 97.38 93 GLU B C 1
ATOM 1887 O O . GLU B 1 93 ? -7.129 15.133 17.25 1 97.38 93 GLU B O 1
ATOM 1892 N N . LYS B 1 94 ? -6.309 17.172 17.844 1 96.44 94 LYS B N 1
ATOM 1893 C CA . LYS B 1 94 ? -7.32 17.859 17.062 1 96.44 94 LYS B CA 1
ATOM 1894 C C . LYS B 1 94 ? -6.73 19.109 16.391 1 96.44 94 LYS B C 1
ATOM 1896 O O . LYS B 1 94 ? -6.367 20.062 17.062 1 96.44 94 LYS B O 1
ATOM 1901 N N . LEU B 1 95 ? -6.656 19.062 15.07 1 95.94 95 LEU B N 1
ATOM 1902 C CA . LEU B 1 95 ? -6.176 20.203 14.305 1 95.94 95 LEU B CA 1
ATOM 1903 C C . LEU B 1 95 ? -7.133 21.391 14.438 1 95.94 95 LEU B C 1
ATOM 1905 O O . LEU B 1 95 ? -8.352 21.203 14.398 1 95.94 95 LEU B O 1
ATOM 1909 N N . GLU B 1 96 ? -6.559 22.516 14.594 1 92.5 96 GLU B N 1
ATOM 1910 C CA . GLU B 1 96 ? -7.359 23.734 14.703 1 92.5 96 GLU B CA 1
ATOM 1911 C C . GLU B 1 96 ? -7.512 24.422 13.344 1 92.5 96 GLU B C 1
ATOM 1913 O O . GLU B 1 96 ? -6.73 24.172 12.422 1 92.5 96 GLU B O 1
ATOM 1918 N N . ASN B 1 97 ? -8.547 25.234 13.125 1 89.94 97 ASN B N 1
ATOM 1919 C CA . ASN B 1 97 ? -8.781 26.094 11.969 1 89.94 97 ASN B CA 1
ATOM 1920 C C . ASN B 1 97 ? -9.055 25.266 10.711 1 89.94 97 ASN B C 1
ATOM 1922 O O . ASN B 1 97 ? -8.648 25.641 9.609 1 89.94 97 ASN B O 1
ATOM 1926 N N . VAL B 1 98 ? -9.492 24.016 10.859 1 96 98 VAL B N 1
ATOM 1927 C CA . VAL B 1 98 ? -9.984 23.203 9.758 1 96 98 VAL B CA 1
ATOM 1928 C C . VAL B 1 98 ? -11.406 22.719 10.062 1 96 98 VAL B C 1
ATOM 1930 O O . VAL B 1 98 ? -11.742 22.469 11.219 1 96 98 VAL B O 1
ATOM 1933 N N . PRO B 1 99 ? -12.305 22.625 9.117 1 94.62 99 PRO B N 1
ATOM 1934 C CA . PRO B 1 99 ? -13.711 22.297 9.344 1 94.62 99 PRO B CA 1
ATOM 1935 C C . PRO B 1 99 ? -13.922 20.812 9.625 1 94.62 99 PRO B C 1
ATOM 1937 O O . PRO B 1 99 ? -15.062 20.359 9.75 1 94.62 99 PRO B O 1
ATOM 1940 N N . LEU B 1 100 ? -12.93 19.969 9.75 1 96 100 LEU B N 1
ATOM 1941 C CA . LEU B 1 100 ? -12.992 18.531 10.055 1 96 100 LEU B CA 1
ATOM 1942 C C . LEU B 1 100 ? -12.281 18.234 11.367 1 96 100 LEU B C 1
ATOM 1944 O O . LEU B 1 100 ? -11.391 18.984 11.781 1 96 100 LEU B O 1
ATOM 1948 N N . LYS B 1 101 ? -12.703 17.219 11.992 1 97.81 101 LYS B N 1
ATOM 1949 C CA . LYS B 1 101 ? -12.016 16.734 13.188 1 97.81 101 LYS B CA 1
ATOM 1950 C C . LYS B 1 101 ? -10.852 15.812 12.828 1 97.81 101 LYS B C 1
ATOM 1952 O O . LYS B 1 101 ? -11 14.586 12.828 1 97.81 101 LYS B O 1
ATOM 1957 N N . LEU B 1 102 ? -9.766 16.422 12.586 1 98.5 102 LEU B N 1
ATOM 1958 C CA . LEU B 1 102 ? -8.594 15.695 12.133 1 98.5 102 LEU B CA 1
ATOM 1959 C C . LEU B 1 102 ? -7.527 15.641 13.219 1 98.5 102 LEU B C 1
ATOM 1961 O O . LEU B 1 102 ? -7.363 16.594 13.984 1 98.5 102 LEU B O 1
ATOM 1965 N N . ALA B 1 103 ? -6.852 14.57 13.273 1 98.69 103 ALA B N 1
ATOM 1966 C CA . ALA B 1 103 ? -5.633 14.422 14.07 1 98.69 103 ALA B CA 1
ATOM 1967 C C . ALA B 1 103 ? -4.395 14.469 13.18 1 98.69 103 ALA B C 1
ATOM 1969 O O . ALA B 1 103 ? -4.477 14.211 11.977 1 98.69 103 ALA B O 1
ATOM 1970 N N . VAL B 1 104 ? -3.285 14.82 13.789 1 98.75 104 VAL B N 1
ATOM 1971 C CA . VAL B 1 104 ? -2.004 14.781 13.086 1 98.75 104 VAL B CA 1
ATOM 1972 C C . VAL B 1 104 ? -1.138 13.664 13.648 1 98.75 104 VAL B C 1
ATOM 1974 O O . VAL B 1 104 ? -0.929 13.578 14.867 1 98.75 104 VAL B O 1
ATOM 1977 N N . ILE B 1 105 ? -0.703 12.859 12.773 1 98.94 105 ILE B N 1
ATOM 1978 C CA . ILE B 1 105 ? 0.245 11.805 13.117 1 98.94 105 ILE B CA 1
ATOM 1979 C C . ILE B 1 105 ? 1.65 12.211 12.68 1 98.94 105 ILE B C 1
ATOM 1981 O O . ILE B 1 105 ? 1.836 12.734 11.578 1 98.94 105 ILE B O 1
ATOM 1985 N N . GLN B 1 106 ? 2.605 12.055 13.531 1 98.94 106 GLN B N 1
ATOM 1986 C CA . GLN B 1 106 ? 4.012 12.203 13.18 1 98.94 106 GLN B CA 1
ATOM 1987 C C . GLN B 1 106 ? 4.703 10.844 13.102 1 98.94 106 GLN B C 1
ATOM 1989 O O . GLN B 1 106 ? 4.539 10.008 13.992 1 98.94 106 GLN B O 1
ATOM 1994 N N . VAL B 1 107 ? 5.43 10.633 12.07 1 98.94 107 VAL B N 1
ATOM 1995 C CA . VAL B 1 107 ? 6.242 9.438 11.891 1 98.94 107 VAL B CA 1
ATOM 1996 C C . VAL B 1 107 ? 7.723 9.805 11.945 1 98.94 107 VAL B C 1
ATOM 1998 O O . VAL B 1 107 ? 8.203 10.594 11.141 1 98.94 107 VAL B O 1
ATOM 2001 N N . ASP B 1 108 ? 8.383 9.266 12.914 1 98.94 108 ASP B N 1
ATOM 2002 C CA . ASP B 1 108 ? 9.844 9.336 12.945 1 98.94 108 ASP B CA 1
ATOM 2003 C C . ASP B 1 108 ? 10.461 8.234 12.094 1 98.94 108 ASP B C 1
ATOM 2005 O O . ASP B 1 108 ? 10.391 7.055 12.445 1 98.94 108 ASP B O 1
ATOM 2009 N N . ILE B 1 109 ? 11.141 8.664 11.016 1 98.88 109 ILE B N 1
ATOM 2010 C CA . ILE B 1 109 ? 11.602 7.723 10 1 98.88 109 ILE B CA 1
ATOM 2011 C C . ILE B 1 109 ? 12.781 6.922 10.539 1 98.88 109 ILE B C 1
ATOM 2013 O O . ILE B 1 109 ? 13.711 7.488 11.125 1 98.88 109 ILE B O 1
ATOM 2017 N N . GLU B 1 110 ? 12.742 5.656 10.328 1 98.69 110 GLU B N 1
ATOM 2018 C CA . GLU B 1 110 ? 13.852 4.777 10.672 1 98.69 110 GLU B CA 1
ATOM 2019 C C . GLU B 1 110 ? 14.539 4.242 9.414 1 98.69 110 GLU B C 1
ATOM 2021 O O . GLU B 1 110 ? 15.75 3.998 9.422 1 98.69 110 GLU B O 1
ATOM 2026 N N . GLU B 1 111 ? 13.766 4.07 8.391 1 98.25 111 GLU B N 1
ATOM 2027 C CA . GLU B 1 111 ? 14.305 3.463 7.176 1 98.25 111 GLU B CA 1
ATOM 2028 C C . GLU B 1 111 ? 13.461 3.828 5.957 1 98.25 111 GLU B C 1
ATOM 2030 O O . GLU B 1 111 ? 12.234 3.861 6.035 1 98.25 111 GLU B O 1
ATOM 2035 N N . VAL B 1 112 ? 14.125 4.176 4.859 1 98.75 112 VAL B N 1
ATOM 2036 C CA . VAL B 1 112 ? 13.508 4.344 3.549 1 98.75 112 VAL B CA 1
ATOM 2037 C C . VAL B 1 112 ? 14.047 3.293 2.586 1 98.75 112 VAL B C 1
ATOM 2039 O O . VAL B 1 112 ? 15.266 3.211 2.367 1 98.75 112 VAL B O 1
ATOM 2042 N N . ARG B 1 113 ? 13.164 2.518 2.023 1 98.25 113 ARG B N 1
ATOM 2043 C CA . ARG B 1 113 ? 13.586 1.424 1.153 1 98.25 113 ARG B CA 1
ATOM 2044 C C . ARG B 1 113 ? 12.867 1.48 -0.188 1 98.25 113 ARG B C 1
ATOM 2046 O O . ARG B 1 113 ? 11.656 1.71 -0.236 1 98.25 113 ARG B O 1
ATOM 2053 N N . ASP B 1 114 ? 13.633 1.345 -1.286 1 98.38 114 ASP B N 1
ATOM 2054 C CA . ASP B 1 114 ? 13.008 1.083 -2.578 1 98.38 114 ASP B CA 1
ATOM 2055 C C . ASP B 1 114 ? 12.445 -0.337 -2.639 1 98.38 114 ASP B C 1
ATOM 2057 O O . ASP B 1 114 ? 13.203 -1.31 -2.625 1 98.38 114 ASP B O 1
ATOM 2061 N N . VAL B 1 115 ? 11.125 -0.453 -2.76 1 98.25 115 VAL B N 1
ATOM 2062 C CA . VAL B 1 115 ? 10.492 -1.765 -2.676 1 98.25 115 VAL B CA 1
ATOM 2063 C C . VAL B 1 115 ? 9.852 -2.117 -4.016 1 98.25 115 VAL B C 1
ATOM 2065 O O . VAL B 1 115 ? 8.906 -2.912 -4.074 1 98.25 115 VAL B O 1
ATOM 2068 N N . MET B 1 116 ? 10.258 -1.466 -5.078 1 98.06 116 MET B N 1
ATOM 2069 C CA . MET B 1 116 ? 9.82 -1.781 -6.434 1 98.06 116 MET B CA 1
ATOM 2070 C C . MET B 1 116 ? 10.328 -3.154 -6.863 1 98.06 116 MET B C 1
ATOM 2072 O O . MET B 1 116 ? 11.43 -3.559 -6.496 1 98.06 116 MET B O 1
ATOM 2076 N N . PHE B 1 117 ? 9.477 -3.924 -7.543 1 96.88 117 PHE B N 1
ATOM 2077 C CA . PHE B 1 117 ? 9.945 -5.203 -8.062 1 96.88 117 PHE B CA 1
ATOM 2078 C C . PHE B 1 117 ? 10.992 -4.996 -9.148 1 96.88 117 PHE B C 1
ATOM 2080 O O . PHE B 1 117 ? 10.984 -3.975 -9.844 1 96.88 117 PHE B O 1
ATOM 2087 N N . TYR B 1 118 ? 11.805 -5.973 -9.305 1 92.75 118 TYR B N 1
ATOM 2088 C CA . TYR B 1 118 ? 12.961 -5.879 -10.195 1 92.75 118 TYR B CA 1
ATOM 2089 C C . TYR B 1 118 ? 12.516 -5.773 -11.648 1 92.75 118 TYR B C 1
ATOM 2091 O O . TYR B 1 118 ? 11.531 -6.398 -12.055 1 92.75 118 TYR B O 1
ATOM 2099 N N . GLY B 1 119 ? 13.297 -4.984 -12.383 1 94.19 119 GLY B N 1
ATOM 2100 C CA . GLY B 1 119 ? 13.141 -4.938 -13.828 1 94.19 119 GLY B CA 1
ATOM 2101 C C . GLY B 1 119 ? 12.047 -3.99 -14.281 1 94.19 119 GLY B C 1
ATOM 2102 O O . GLY B 1 119 ? 11.516 -4.129 -15.391 1 94.19 119 GLY B O 1
ATOM 2103 N N . ALA B 1 120 ? 11.672 -3.072 -13.43 1 96.75 120 ALA B N 1
ATOM 2104 C CA . ALA B 1 120 ? 10.602 -2.164 -13.828 1 96.75 120 ALA B CA 1
ATOM 2105 C C . ALA B 1 120 ? 10.766 -0.8 -13.164 1 96.75 120 ALA B C 1
ATOM 2107 O O . ALA B 1 120 ? 11.453 -0.677 -12.148 1 96.75 120 ALA B O 1
ATOM 2108 N N . LYS B 1 121 ? 10.227 0.169 -13.734 1 97.94 121 LYS B N 1
ATOM 2109 C CA . LYS B 1 121 ? 10.109 1.507 -13.164 1 97.94 121 LYS B CA 1
ATOM 2110 C C . LYS B 1 121 ? 8.695 2.057 -13.336 1 97.94 121 LYS B C 1
ATOM 2112 O O . LYS B 1 121 ? 7.988 1.675 -14.266 1 97.94 121 LYS B O 1
ATOM 2117 N N . ILE B 1 122 ? 8.281 2.934 -12.445 1 98.62 122 ILE B N 1
ATOM 2118 C CA . ILE B 1 122 ? 6.992 3.6 -12.57 1 98.62 122 ILE B CA 1
ATOM 2119 C C . ILE B 1 122 ? 7.035 4.59 -13.734 1 98.62 122 ILE B C 1
ATOM 2121 O O . ILE B 1 122 ? 7.91 5.453 -13.789 1 98.62 122 ILE B O 1
ATOM 2125 N N . ALA B 1 123 ? 6.199 4.371 -14.648 1 98.12 123 ALA B N 1
ATOM 2126 C CA . ALA B 1 123 ? 6.082 5.262 -15.797 1 98.12 123 ALA B CA 1
ATOM 2127 C C . ALA B 1 123 ? 5.055 6.363 -15.547 1 98.12 123 ALA B C 1
ATOM 2129 O O . ALA B 1 123 ? 5.223 7.496 -16 1 98.12 123 ALA B O 1
ATOM 2130 N N . LEU B 1 124 ? 3.996 6.062 -14.867 1 98.19 124 LEU B N 1
ATOM 2131 C CA . LEU B 1 124 ? 2.932 6.988 -14.508 1 98.19 124 LEU B CA 1
ATOM 2132 C C . LEU B 1 124 ? 2.52 6.809 -13.047 1 98.19 124 LEU B C 1
ATOM 2134 O O . LEU B 1 124 ? 2.137 5.707 -12.641 1 98.19 124 LEU B O 1
ATOM 2138 N N . GLU B 1 125 ? 2.639 7.895 -12.32 1 98.38 125 GLU B N 1
ATOM 2139 C CA . GLU B 1 125 ? 2.156 7.875 -10.945 1 98.38 125 GLU B CA 1
ATOM 2140 C C . GLU B 1 125 ? 0.632 7.914 -10.891 1 98.38 125 GLU B C 1
ATOM 2142 O O . GLU B 1 125 ? -0.012 8.438 -11.797 1 98.38 125 GLU B O 1
ATOM 2147 N N . PRO B 1 126 ? 0.051 7.34 -9.859 1 98.5 126 PRO B N 1
ATOM 2148 C CA . PRO B 1 126 ? -1.405 7.461 -9.75 1 98.5 126 PRO B CA 1
ATOM 2149 C C . PRO B 1 126 ? -1.866 8.906 -9.57 1 98.5 126 PRO B C 1
ATOM 2151 O O . PRO B 1 126 ? -1.189 9.695 -8.914 1 98.5 126 PRO B O 1
ATOM 2154 N N . LYS B 1 127 ? -2.992 9.203 -10.148 1 98.19 127 LYS B N 1
ATOM 2155 C CA . LYS B 1 127 ? -3.643 10.5 -9.969 1 98.19 127 LYS B CA 1
ATOM 2156 C C . LYS B 1 127 ? -5.078 10.328 -9.477 1 98.19 127 LYS B C 1
ATOM 2158 O O . LYS B 1 127 ? -5.75 9.359 -9.836 1 98.19 127 LYS B O 1
ATOM 2163 N N . TYR B 1 128 ? -5.469 11.195 -8.656 1 98.06 128 TYR B N 1
ATOM 2164 C CA . TYR B 1 128 ? -6.848 11.203 -8.188 1 98.06 128 TYR B CA 1
ATOM 2165 C C . TYR B 1 128 ? -7.5 12.555 -8.438 1 98.06 128 TYR B C 1
ATOM 2167 O O . TYR B 1 128 ? -6.809 13.562 -8.617 1 98.06 128 TYR B O 1
ATOM 2175 N N . GLU B 1 129 ? -8.773 12.555 -8.492 1 97.44 129 GLU B N 1
ATOM 2176 C CA . GLU B 1 129 ? -9.562 13.781 -8.641 1 97.44 129 GLU B CA 1
ATOM 2177 C C . GLU B 1 129 ? -10.656 13.859 -7.578 1 97.44 129 GLU B C 1
ATOM 2179 O O . GLU B 1 129 ? -11.125 12.836 -7.086 1 97.44 129 GLU B O 1
ATOM 2184 N N . LYS B 1 130 ? -11.031 15.094 -7.32 1 96.25 130 LYS B N 1
ATOM 2185 C CA . LYS B 1 130 ? -12.094 15.32 -6.352 1 96.25 130 LYS B CA 1
ATOM 2186 C C . LYS B 1 130 ? -13.469 15.055 -6.973 1 96.25 130 LYS B C 1
ATOM 2188 O O . LYS B 1 130 ? -13.695 15.359 -8.148 1 96.25 130 LYS B O 1
ATOM 2193 N N . THR B 1 131 ? -14.359 14.445 -6.207 1 95 131 THR B N 1
ATOM 2194 C CA . THR B 1 131 ? -15.656 14.008 -6.727 1 95 131 THR B CA 1
ATOM 2195 C C . THR B 1 131 ? -16.766 14.961 -6.289 1 95 131 THR B C 1
ATOM 2197 O O . THR B 1 131 ? -17.938 14.75 -6.605 1 95 131 THR B O 1
ATOM 2200 N N . TYR B 1 132 ? -16.484 15.938 -5.562 1 92.06 132 TYR B N 1
ATOM 2201 C CA . TYR B 1 132 ? -17.453 16.953 -5.148 1 92.06 132 TYR B CA 1
ATOM 2202 C C . TYR B 1 132 ? -17.016 18.344 -5.613 1 92.06 132 TYR B C 1
ATOM 2204 O O . TYR B 1 132 ? -16.234 18.469 -6.559 1 92.06 132 TYR B O 1
ATOM 2212 N N . ASP B 1 133 ? -17.453 19.391 -5.012 1 91.88 133 ASP B N 1
ATOM 2213 C CA . ASP B 1 133 ? -17.141 20.75 -5.445 1 91.88 133 ASP B CA 1
ATOM 2214 C C . ASP B 1 133 ? -15.625 21 -5.422 1 91.88 133 ASP B C 1
ATOM 2216 O O . ASP B 1 133 ? -15.023 21.078 -4.352 1 91.88 133 ASP B O 1
ATOM 2220 N N . ALA B 1 134 ? -15.102 21.172 -6.664 1 90.12 134 ALA B N 1
ATOM 2221 C CA . ALA B 1 134 ? -13.656 21.281 -6.82 1 90.12 134 ALA B CA 1
ATOM 2222 C C . ALA B 1 134 ? -13.102 22.453 -6.035 1 90.12 134 ALA B C 1
ATOM 2224 O O . ALA B 1 134 ? -12.016 22.375 -5.453 1 90.12 134 ALA B O 1
ATOM 2225 N N . GLN B 1 135 ? -13.797 23.547 -6.07 1 93.81 135 GLN B N 1
ATOM 2226 C CA . GLN B 1 135 ? -13.336 24.734 -5.359 1 93.81 135 GLN B CA 1
ATOM 2227 C C . GLN B 1 135 ? -13.375 24.516 -3.85 1 93.81 135 GLN B C 1
ATOM 2229 O O . GLN B 1 135 ? -12.438 24.891 -3.141 1 93.81 135 GLN B O 1
ATOM 2234 N N . ALA B 1 136 ? -14.438 23.938 -3.402 1 94.38 136 ALA B N 1
ATOM 2235 C CA . ALA B 1 136 ? -14.555 23.625 -1.979 1 94.38 136 ALA B CA 1
ATOM 2236 C C . ALA B 1 136 ? -13.484 22.641 -1.539 1 94.38 136 ALA B C 1
ATOM 2238 O O . ALA B 1 136 ? -12.898 22.781 -0.463 1 94.38 136 ALA B O 1
ATOM 2239 N N . ALA B 1 137 ? -13.25 21.672 -2.422 1 95.06 137 ALA B N 1
ATOM 2240 C CA . ALA B 1 137 ? -12.227 20.672 -2.133 1 95.06 137 ALA B CA 1
ATOM 2241 C C . ALA B 1 137 ? -10.844 21.312 -2.053 1 95.06 137 ALA B C 1
ATOM 2243 O O . ALA B 1 137 ? -10.055 20.984 -1.159 1 95.06 137 ALA B O 1
ATOM 2244 N N . ALA B 1 138 ? -10.531 22.188 -2.998 1 95.19 138 ALA B N 1
ATOM 2245 C CA . ALA B 1 138 ? -9.242 22.875 -3.027 1 95.19 138 ALA B CA 1
ATOM 2246 C C . ALA B 1 138 ? -9.047 23.719 -1.779 1 95.19 138 ALA B C 1
ATOM 2248 O O . ALA B 1 138 ? -7.949 23.781 -1.217 1 95.19 138 ALA B O 1
ATOM 2249 N N . LYS B 1 139 ? -10.094 24.375 -1.405 1 96.19 139 LYS B N 1
ATOM 2250 C CA . LYS B 1 139 ? -10.047 25.203 -0.203 1 96.19 139 LYS B CA 1
ATOM 2251 C C . LYS B 1 139 ? -9.773 24.359 1.036 1 96.19 139 LYS B C 1
ATOM 2253 O O . LYS B 1 139 ? -8.938 24.719 1.871 1 96.19 139 LYS B O 1
ATOM 2258 N N . LEU B 1 140 ? -10.461 23.234 1.15 1 96.69 140 LEU B N 1
ATOM 2259 C CA . LEU B 1 140 ? -10.258 22.328 2.273 1 96.69 140 LEU B CA 1
ATOM 2260 C C . LEU B 1 140 ? -8.828 21.812 2.299 1 96.69 140 LEU B C 1
ATOM 2262 O O . LEU B 1 140 ? -8.18 21.812 3.348 1 96.69 140 LEU B O 1
ATOM 2266 N N . ASP B 1 141 ? -8.336 21.391 1.183 1 97.12 141 ASP B N 1
ATOM 2267 C CA . ASP B 1 141 ? -6.98 20.859 1.083 1 97.12 141 ASP B CA 1
ATOM 2268 C C . ASP B 1 141 ? -5.953 21.906 1.521 1 97.12 141 ASP B C 1
ATOM 2270 O O . ASP B 1 141 ? -5.012 21.594 2.248 1 97.12 141 ASP B O 1
ATOM 2274 N N . GLN B 1 142 ? -6.156 23.125 1.033 1 96.81 142 GLN B N 1
ATOM 2275 C CA . GLN B 1 142 ? -5.25 24.203 1.403 1 96.81 142 GLN B CA 1
ATOM 2276 C C . GLN B 1 142 ? -5.27 24.453 2.91 1 96.81 142 GLN B C 1
ATOM 2278 O O . GLN B 1 142 ? -4.219 24.625 3.529 1 96.81 142 GLN B O 1
ATOM 2283 N N . GLN B 1 143 ? -6.43 24.453 3.498 1 97.5 143 GLN B N 1
ATOM 2284 C CA . GLN B 1 143 ? -6.586 24.672 4.934 1 97.5 143 GLN B CA 1
ATOM 2285 C C . GLN B 1 143 ? -5.895 23.562 5.73 1 97.5 143 GLN B C 1
ATOM 2287 O O . GLN B 1 143 ? -5.164 23.844 6.684 1 97.5 143 GLN B O 1
ATOM 2292 N N . VAL B 1 144 ? -6.16 22.328 5.328 1 97.94 144 VAL B N 1
ATOM 2293 C CA . VAL B 1 144 ? -5.617 21.172 6.055 1 97.94 144 VAL B CA 1
ATOM 2294 C C . VAL B 1 144 ? -4.098 21.156 5.926 1 97.94 144 VAL B C 1
ATOM 2296 O O . VAL B 1 144 ? -3.387 21 6.918 1 97.94 144 VAL B O 1
ATOM 2299 N N . MET B 1 145 ? -3.588 21.422 4.711 1 97.88 145 MET B N 1
ATOM 2300 C CA . MET B 1 145 ? -2.146 21.375 4.484 1 97.88 145 MET B CA 1
ATOM 2301 C C . MET B 1 145 ? -1.449 22.516 5.215 1 97.88 145 MET B C 1
ATOM 2303 O O . MET B 1 145 ? -0.354 22.344 5.754 1 97.88 145 MET B O 1
ATOM 2307 N N . SER B 1 146 ? -2.07 23.719 5.234 1 97.38 146 SER B N 1
ATOM 2308 C CA . SER B 1 146 ? -1.513 24.828 5.984 1 97.38 146 SER B CA 1
ATOM 2309 C C . SER B 1 146 ? -1.438 24.516 7.477 1 97.38 146 SER B C 1
ATOM 2311 O O . SER B 1 146 ? -0.422 24.781 8.117 1 97.38 146 SER B O 1
ATOM 2313 N N . ALA B 1 147 ? -2.486 23.938 7.988 1 97.38 147 ALA B N 1
ATOM 2314 C CA . ALA B 1 147 ? -2.525 23.562 9.398 1 97.38 147 ALA B CA 1
ATOM 2315 C C . ALA B 1 147 ? -1.499 22.469 9.703 1 97.38 147 ALA B C 1
ATOM 2317 O O . ALA B 1 147 ? -0.852 22.5 10.758 1 97.38 147 ALA B O 1
ATOM 2318 N N . LEU B 1 148 ? -1.367 21.516 8.773 1 96.75 148 LEU B N 1
ATOM 2319 C CA . LEU B 1 148 ? -0.42 20.406 8.914 1 96.75 148 LEU B CA 1
ATOM 2320 C C . LEU B 1 148 ? 1.012 20.938 8.969 1 96.75 148 LEU B C 1
ATOM 2322 O O . LEU B 1 148 ? 1.814 20.453 9.781 1 96.75 148 LEU B O 1
ATOM 2326 N N . LYS B 1 149 ? 1.314 21.922 8.203 1 96.06 149 LYS B N 1
ATOM 2327 C CA . LYS B 1 149 ? 2.654 22.5 8.133 1 96.06 149 LYS B CA 1
ATOM 2328 C C . LYS B 1 149 ? 2.984 23.266 9.414 1 96.06 149 LYS B C 1
ATOM 2330 O O . LYS B 1 149 ? 4.156 23.438 9.75 1 96.06 149 LYS B O 1
ATOM 2335 N N . GLN B 1 150 ? 1.97 23.703 10.164 1 94.56 150 GLN B N 1
ATOM 2336 C CA . GLN B 1 150 ? 2.162 24.5 11.375 1 94.56 150 GLN B CA 1
ATOM 2337 C C . GLN B 1 150 ? 2.066 23.625 12.617 1 94.56 150 GLN B C 1
ATOM 2339 O O . GLN B 1 150 ? 2.246 24.109 13.742 1 94.56 150 GLN B O 1
ATOM 2344 N N . ALA B 1 151 ? 1.721 22.469 12.367 1 91.88 151 ALA B N 1
ATOM 2345 C CA . ALA B 1 151 ? 1.5 21.562 13.492 1 91.88 151 ALA B CA 1
ATOM 2346 C C . ALA B 1 151 ? 2.82 21.188 14.164 1 91.88 151 ALA B C 1
ATOM 2348 O O . ALA B 1 151 ? 3.867 21.172 13.508 1 91.88 151 ALA B O 1
#

pLDDT: mean 96.58, std 6.8, range [41.78, 98.94]

Sequence (302 aa):
MPNAVEPTLIEPLFQALQKERYVIVCTIDHETGAPNASAISWVYAPAHDKVYFAVDQRSRIVANVQANPAMSIVLIANESTYSISGKAHVKVEKLENVPLKLAVIQVDIEEVRDVMFYGAKIALEPKYEKTYDAQAAAKLDQQVMSALKQAMPNAVEPTLIEPLFQALQKERYVIVCTIDHETGAPNASAISWVYAPAHDKVYFAVDQRSRIVANVQANPAMSIVLIANESTYSISGKAHVKVEKLENVPLKLAVIQVDIEEVRDVMFYGAKIALEPKYEKTYDAQAAAKLDQQVMSALKQA

Organism: NCBI:txid1325335